Protein AF-A0A2H3IYB7-F1 (afdb_monomer_lite)

Radius of gyration: 20.45 Å; chains: 1; bounding box: 62×47×53 Å

Secondary structure (DSSP, 8-state):
---SEEEEEEE--S-SS-TT---SS-TTSHHHHHHHHHT--TTTEEEEEEE-S---HHHHHHH--HHHHHHHHHHHHHHHHH---SEEEEESHHHHHHHHHHS-EEEEE--GGGTT-EEEEEEETTEEEEEEEEE--GGGGSSS-SSSHHHHHHIIIIIHHHHHHHHHHHHHHT----TTIIIII--GGGS----HHHHHHHHHHHHHHHHHHHHH-HHHHHHHHHHHHHHHHHHHHHHHHHHHHH--

Structure (mmCIF, N/CA/C/O backbone):
data_AF-A0A2H3IYB7-F1
#
_entry.id   AF-A0A2H3IYB7-F1
#
loop_
_atom_site.group_PDB
_atom_site.id
_atom_site.type_symbol
_atom_site.label_atom_id
_atom_site.label_alt_id
_atom_site.label_comp_id
_atom_site.label_asym_id
_atom_site.label_entity_id
_atom_site.label_seq_id
_atom_site.pdbx_PDB_ins_code
_atom_site.Cartn_x
_atom_site.Cartn_y
_atom_site.Cartn_z
_atom_site.occupancy
_atom_site.B_iso_or_equiv
_atom_site.auth_seq_id
_atom_site.auth_comp_id
_atom_site.auth_asym_id
_atom_site.auth_atom_id
_atom_site.pdbx_PDB_model_num
ATOM 1 N N . MET A 1 1 ? -15.038 -13.665 5.558 1.00 61.91 1 MET A N 1
ATOM 2 C CA . MET A 1 1 ? -13.943 -12.670 5.488 1.00 61.91 1 MET A CA 1
ATOM 3 C C . MET A 1 1 ? -14.040 -11.911 6.787 1.00 61.91 1 MET A C 1
ATOM 5 O O . MET A 1 1 ? -14.793 -10.949 6.837 1.00 61.91 1 MET A O 1
ATOM 9 N N . ASP A 1 2 ? -13.389 -12.412 7.838 1.00 79.62 2 ASP A N 1
ATOM 10 C CA . ASP A 1 2 ? -13.789 -12.083 9.218 1.00 79.62 2 ASP A CA 1
ATOM 11 C C . ASP A 1 2 ? -12.777 -11.162 9.919 1.00 79.62 2 ASP A C 1
ATOM 13 O O . ASP A 1 2 ? -12.951 -10.811 11.084 1.00 79.62 2 ASP A O 1
ATOM 17 N N . SER A 1 3 ? -11.740 -10.734 9.196 1.00 90.44 3 SER A N 1
ATOM 18 C CA . SER A 1 3 ? -10.714 -9.818 9.687 1.00 90.44 3 SER A CA 1
ATOM 19 C C . SER A 1 3 ? -11.288 -8.426 9.951 1.00 90.44 3 SER A C 1
ATOM 21 O O . SER A 1 3 ? -12.022 -7.869 9.138 1.00 90.44 3 SER A O 1
ATOM 23 N N . THR A 1 4 ? -10.908 -7.827 11.076 1.00 94.25 4 THR A N 1
ATOM 24 C CA . THR A 1 4 ? -11.343 -6.485 11.499 1.00 94.25 4 THR A CA 1
ATOM 25 C C . THR A 1 4 ? -10.616 -5.359 10.762 1.00 94.25 4 THR A C 1
ATOM 27 O O . THR A 1 4 ? -11.151 -4.249 10.657 1.00 94.25 4 THR A O 1
ATOM 30 N N . VAL A 1 5 ? -9.429 -5.657 10.225 1.00 97.81 5 VAL A N 1
ATOM 31 C CA . VAL A 1 5 ? -8.571 -4.750 9.458 1.00 97.81 5 VAL A CA 1
ATOM 32 C C . VAL A 1 5 ? -8.401 -5.262 8.031 1.00 97.81 5 VAL A C 1
ATOM 34 O O . VAL A 1 5 ? -8.241 -6.463 7.811 1.00 97.81 5 VAL A O 1
ATOM 37 N N . ALA A 1 6 ? -8.388 -4.350 7.063 1.00 98.00 6 ALA A N 1
ATOM 38 C CA . ALA A 1 6 ? -8.001 -4.632 5.690 1.00 98.00 6 ALA A CA 1
ATOM 39 C C . ALA A 1 6 ? -6.779 -3.800 5.266 1.00 98.00 6 ALA A C 1
ATOM 41 O O . ALA A 1 6 ? -6.669 -2.619 5.593 1.00 98.00 6 ALA A O 1
ATOM 42 N N . CYS A 1 7 ? -5.868 -4.421 4.527 1.00 98.00 7 CYS A N 1
ATOM 43 C CA . CYS A 1 7 ? -4.711 -3.818 3.886 1.00 98.00 7 CYS A CA 1
ATOM 44 C C . CYS A 1 7 ? -4.995 -3.703 2.389 1.00 98.00 7 CYS A C 1
ATOM 46 O O . CYS A 1 7 ? -5.062 -4.713 1.688 1.00 98.00 7 CYS A O 1
ATOM 48 N N . HIS A 1 8 ? -5.145 -2.469 1.918 1.00 97.44 8 HIS A N 1
ATOM 49 C CA . HIS A 1 8 ? -5.433 -2.151 0.528 1.00 97.44 8 HIS A CA 1
ATOM 50 C C . HIS A 1 8 ? -4.170 -1.607 -0.143 1.00 97.44 8 HIS A C 1
ATOM 52 O O . HIS A 1 8 ? -3.713 -0.501 0.165 1.00 97.44 8 HIS A O 1
ATOM 58 N N . LEU A 1 9 ? -3.577 -2.398 -1.034 1.00 96.00 9 LEU A N 1
ATOM 59 C CA . LEU A 1 9 ? -2.371 -2.046 -1.785 1.00 96.00 9 LEU A CA 1
ATOM 60 C C . LEU A 1 9 ? -2.708 -1.661 -3.232 1.00 96.00 9 LEU A C 1
ATOM 62 O O . LEU A 1 9 ? -3.842 -1.783 -3.679 1.00 96.00 9 LEU A O 1
ATOM 66 N N . HIS A 1 10 ? -1.726 -1.137 -3.970 1.00 93.69 10 HIS A N 1
ATOM 67 C CA . HIS A 1 10 ? -1.949 -0.706 -5.352 1.00 93.69 10 HIS A CA 1
ATOM 68 C C . HIS A 1 10 ? -2.065 -1.905 -6.297 1.00 93.69 10 HIS A C 1
ATOM 70 O O . HIS A 1 10 ? -3.106 -2.105 -6.913 1.00 93.69 10 HIS A O 1
ATOM 76 N N . ASN A 1 11 ? -0.987 -2.662 -6.463 1.00 92.38 11 ASN A N 1
ATOM 77 C CA . ASN A 1 11 ? -0.950 -3.801 -7.361 1.00 92.38 11 ASN A CA 1
ATOM 78 C C . ASN A 1 11 ? 0.167 -4.749 -6.934 1.00 92.38 11 ASN A C 1
ATOM 80 O O . ASN A 1 11 ? 1.240 -4.312 -6.502 1.00 92.38 11 ASN A O 1
ATOM 84 N N . SER A 1 12 ? -0.055 -6.043 -7.113 1.00 89.38 12 SER A N 1
ATOM 85 C CA . SER A 1 12 ? 1.009 -7.027 -6.985 1.00 89.38 12 SER A CA 1
ATOM 86 C C . SER A 1 12 ? 2.008 -6.888 -8.142 1.00 89.38 12 SER A C 1
ATOM 88 O 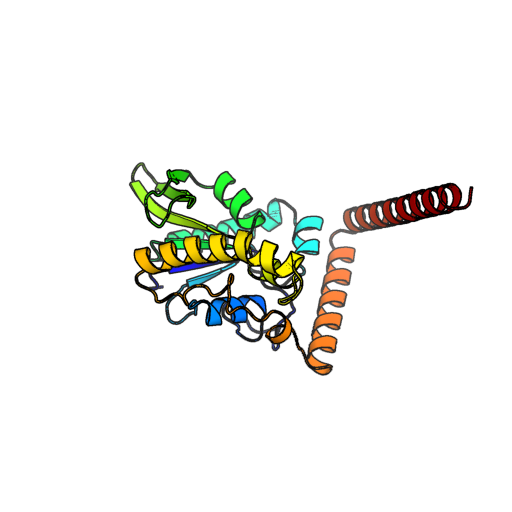O . SER A 1 12 ? 1.662 -6.492 -9.254 1.00 89.38 12 SER A O 1
ATOM 90 N N . THR A 1 13 ? 3.282 -7.192 -7.895 1.00 87.56 13 THR A N 1
ATOM 91 C CA . THR A 1 13 ? 4.328 -7.182 -8.932 1.00 87.56 13 THR A CA 1
ATOM 92 C C . THR A 1 13 ? 4.845 -8.596 -9.176 1.00 87.56 13 THR A C 1
ATOM 94 O O . THR A 1 13 ? 4.559 -9.520 -8.406 1.00 87.56 13 THR A O 1
ATOM 97 N N . PHE A 1 14 ? 5.647 -8.766 -10.230 1.00 87.50 14 PHE A N 1
ATOM 98 C CA . PHE A 1 14 ? 6.375 -10.013 -10.485 1.00 87.50 14 PHE A CA 1
ATOM 99 C C . PHE A 1 14 ? 7.471 -10.287 -9.451 1.00 87.50 14 PHE A C 1
ATOM 101 O O . PHE A 1 14 ? 8.016 -11.382 -9.433 1.00 87.50 14 PHE A O 1
ATOM 108 N N . TYR A 1 15 ? 7.800 -9.319 -8.587 1.00 88.25 15 TYR A N 1
ATOM 109 C CA . TYR A 1 15 ? 8.849 -9.457 -7.582 1.00 88.25 15 TYR A CA 1
ATOM 110 C C . TYR A 1 15 ? 8.349 -10.284 -6.384 1.00 88.25 15 TYR A C 1
ATOM 112 O O . TYR A 1 15 ? 8.053 -9.774 -5.302 1.00 88.25 15 TYR A O 1
ATOM 120 N N . VAL A 1 16 ? 8.206 -11.581 -6.628 1.00 88.75 16 VAL A N 1
ATOM 121 C CA . VAL A 1 16 ? 7.763 -12.634 -5.711 1.00 88.75 16 VAL A CA 1
ATOM 122 C C . VAL A 1 16 ? 8.466 -13.938 -6.128 1.00 88.75 16 VAL A C 1
ATOM 124 O O . VAL A 1 16 ? 8.851 -14.081 -7.289 1.00 88.75 16 VAL A O 1
ATOM 127 N N . LYS A 1 17 ? 8.682 -14.880 -5.205 1.00 87.50 17 LYS A N 1
ATOM 128 C CA . LYS A 1 17 ? 9.379 -16.144 -5.503 1.00 87.50 17 LYS A CA 1
ATOM 129 C C . LYS A 1 17 ? 8.593 -17.025 -6.477 1.00 87.50 17 LYS A C 1
ATOM 131 O O . LYS A 1 17 ? 9.187 -17.632 -7.361 1.00 87.50 17 LYS A O 1
ATOM 136 N N . ASP A 1 18 ? 7.276 -17.076 -6.300 1.00 88.25 18 ASP A N 1
ATOM 137 C CA . ASP A 1 18 ? 6.347 -17.734 -7.214 1.00 88.25 18 ASP A CA 1
ATOM 138 C C . ASP A 1 18 ? 5.393 -16.690 -7.822 1.00 88.25 18 ASP A C 1
ATOM 140 O O . ASP A 1 18 ? 4.461 -16.242 -7.149 1.00 88.25 18 ASP A O 1
ATOM 144 N N . PRO A 1 19 ? 5.637 -16.249 -9.067 1.00 86.75 19 PRO A N 1
ATOM 145 C CA . PRO A 1 19 ? 4.801 -15.262 -9.742 1.00 86.75 19 PRO A CA 1
ATOM 146 C C . PRO A 1 19 ? 3.465 -15.820 -10.243 1.00 86.75 19 PRO A C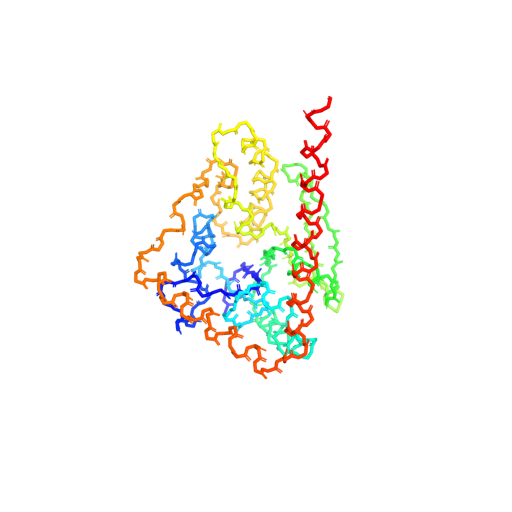 1
ATOM 148 O O . PRO A 1 19 ? 2.573 -15.025 -10.534 1.00 86.75 19 PRO A O 1
ATOM 151 N N . GLU A 1 20 ? 3.303 -17.142 -10.324 1.00 86.31 20 GLU A N 1
ATOM 152 C CA . GLU A 1 20 ? 2.032 -17.780 -10.693 1.00 86.31 20 GLU A CA 1
ATOM 153 C C . GLU A 1 20 ? 1.094 -17.920 -9.489 1.00 86.31 20 GLU A C 1
ATOM 155 O O . GLU A 1 20 ? -0.116 -18.093 -9.654 1.00 86.31 20 GLU A O 1
ATOM 160 N N . SER A 1 21 ? 1.634 -17.770 -8.274 1.00 87.31 21 SER A N 1
ATOM 161 C CA . SER A 1 21 ? 0.851 -17.718 -7.047 1.00 87.31 21 SER A CA 1
ATOM 162 C C . SER A 1 21 ? -0.242 -16.653 -7.141 1.00 87.31 21 SER A C 1
ATOM 164 O O . SER A 1 21 ? 0.009 -15.470 -7.408 1.00 87.31 21 SER A O 1
ATOM 166 N N . GLN A 1 22 ? -1.467 -17.080 -6.850 1.00 86.31 22 GLN A N 1
ATOM 167 C CA . GLN A 1 22 ? -2.640 -16.212 -6.746 1.00 86.31 22 GLN A CA 1
ATOM 168 C C . GLN A 1 22 ? -2.773 -15.576 -5.353 1.00 86.31 22 GLN A C 1
ATOM 170 O O . GLN A 1 22 ? -3.759 -14.901 -5.070 1.00 86.31 22 GLN A O 1
ATOM 175 N N . GLU A 1 23 ? -1.788 -15.774 -4.473 1.00 88.50 23 GLU A N 1
ATOM 176 C CA . GLU A 1 23 ? -1.807 -15.228 -3.120 1.00 88.50 23 GLU A CA 1
ATOM 177 C C . GLU A 1 23 ? -1.382 -13.755 -3.108 1.00 88.50 23 GLU A C 1
ATOM 179 O O . GLU A 1 23 ? -0.300 -13.378 -3.582 1.00 88.50 23 GLU A O 1
ATOM 184 N N . THR A 1 24 ? -2.233 -12.916 -2.514 1.00 87.31 24 THR A N 1
ATOM 185 C CA . THR A 1 24 ? -1.916 -11.514 -2.206 1.00 87.31 24 THR A CA 1
ATOM 186 C C . THR A 1 24 ? -0.986 -11.413 -0.995 1.00 87.31 24 THR A C 1
ATOM 188 O O . THR A 1 24 ? -0.081 -10.582 -0.976 1.00 87.31 24 THR A O 1
ATOM 191 N N . ASP A 1 25 ? -1.162 -12.295 -0.007 1.00 92.25 25 ASP A N 1
ATOM 192 C CA . ASP A 1 25 ? -0.361 -12.350 1.221 1.00 92.25 25 ASP A CA 1
ATOM 193 C C . ASP A 1 25 ? 0.904 -13.216 1.065 1.00 92.25 25 ASP A C 1
ATOM 195 O O . ASP A 1 25 ? 1.126 -14.171 1.804 1.00 92.25 25 ASP A O 1
ATOM 199 N N . ASN A 1 26 ? 1.728 -12.911 0.060 1.00 90.50 26 ASN A N 1
ATOM 200 C CA . ASN A 1 26 ? 2.938 -13.677 -0.234 1.00 90.50 26 ASN A CA 1
ATOM 201 C C . ASN A 1 26 ? 4.188 -13.022 0.379 1.00 90.50 26 ASN A C 1
ATOM 203 O O . ASN A 1 26 ? 4.692 -12.020 -0.134 1.00 90.50 26 ASN A O 1
ATOM 207 N N . ASP A 1 27 ? 4.723 -13.610 1.450 1.00 89.50 27 ASP A N 1
ATOM 208 C CA . ASP A 1 27 ? 5.855 -13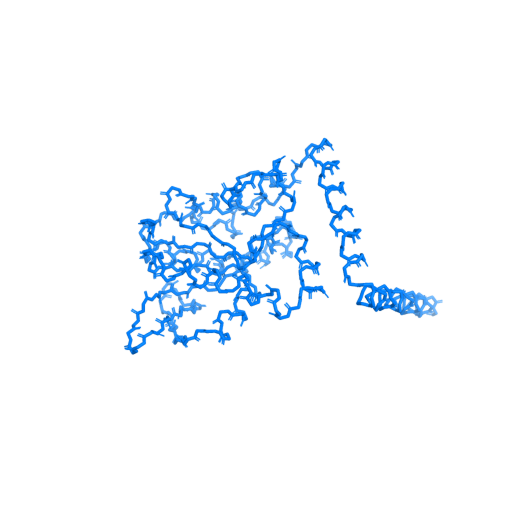.080 2.229 1.00 89.50 27 ASP A CA 1
ATOM 209 C C . ASP A 1 27 ? 7.207 -13.085 1.491 1.00 89.50 27 ASP A C 1
ATOM 211 O O . ASP A 1 27 ? 8.169 -12.454 1.937 1.00 89.50 27 ASP A O 1
ATOM 215 N N . SER A 1 28 ? 7.291 -13.741 0.331 1.00 89.62 28 SER A N 1
ATOM 216 C CA . SER A 1 28 ? 8.450 -13.618 -0.552 1.00 89.62 28 SER A CA 1
ATOM 217 C C . SER A 1 28 ? 8.464 -12.288 -1.314 1.00 89.62 28 SER A C 1
ATOM 219 O O . SER A 1 28 ? 9.512 -11.883 -1.819 1.00 89.62 28 SER A O 1
ATOM 221 N N . ASN A 1 29 ? 7.334 -11.570 -1.360 1.00 90.62 29 ASN A N 1
ATOM 222 C CA . ASN A 1 29 ? 7.298 -10.190 -1.818 1.00 90.62 29 ASN A CA 1
ATOM 223 C C . ASN A 1 29 ? 7.862 -9.251 -0.727 1.00 90.62 29 ASN A C 1
ATOM 225 O O . ASN A 1 29 ? 7.365 -9.242 0.401 1.00 90.62 29 ASN A O 1
ATOM 229 N N . PRO A 1 30 ? 8.836 -8.382 -1.048 1.00 90.69 30 PRO A N 1
ATOM 230 C CA . PRO A 1 30 ? 9.468 -7.482 -0.087 1.00 90.69 30 PRO A CA 1
ATOM 231 C C . PRO A 1 30 ? 8.496 -6.550 0.649 1.00 90.69 30 PRO A C 1
ATOM 233 O O . PRO A 1 30 ? 8.713 -6.235 1.818 1.00 90.69 30 PRO A O 1
ATOM 236 N N . SER A 1 31 ? 7.451 -6.067 -0.031 1.00 92.69 31 SER A N 1
ATOM 237 C CA . SER A 1 31 ? 6.470 -5.153 0.564 1.00 92.69 31 SER A CA 1
ATOM 238 C C . SER A 1 31 ? 5.554 -5.897 1.529 1.00 92.69 31 SER A C 1
ATOM 240 O O . SER A 1 31 ? 5.337 -5.422 2.639 1.00 92.69 31 SER A O 1
ATOM 242 N N . ILE A 1 32 ? 5.085 -7.090 1.155 1.00 94.19 32 ILE A N 1
ATOM 243 C CA . ILE A 1 32 ? 4.277 -7.941 2.040 1.00 94.19 32 ILE A CA 1
ATOM 244 C C . ILE A 1 32 ? 5.097 -8.388 3.252 1.00 94.19 32 ILE A C 1
ATOM 246 O O . ILE A 1 32 ? 4.629 -8.294 4.383 1.00 94.19 32 ILE A O 1
ATOM 250 N N . ARG A 1 33 ? 6.370 -8.747 3.057 1.00 93.31 33 ARG A N 1
ATOM 251 C CA . ARG A 1 33 ? 7.274 -9.099 4.158 1.00 93.31 33 ARG A CA 1
ATOM 252 C C . ARG A 1 33 ? 7.478 -7.960 5.157 1.00 93.31 33 ARG A C 1
ATOM 254 O O . ARG A 1 33 ? 7.563 -8.210 6.359 1.00 93.31 33 ARG A O 1
ATOM 261 N N . GLN A 1 34 ? 7.560 -6.713 4.686 1.00 94.25 34 GLN A N 1
ATOM 262 C CA . GLN A 1 34 ? 7.568 -5.549 5.577 1.00 94.25 34 GLN A CA 1
ATOM 263 C C . GLN A 1 34 ? 6.266 -5.447 6.378 1.00 94.25 34 GLN A C 1
ATOM 265 O O . GLN A 1 34 ? 6.316 -5.192 7.579 1.00 94.25 34 GLN A O 1
ATOM 270 N N . LEU A 1 35 ? 5.113 -5.667 5.738 1.00 96.19 35 LEU A N 1
ATOM 271 C CA . LEU A 1 35 ? 3.812 -5.636 6.407 1.00 96.19 35 LEU A CA 1
ATOM 272 C C . LEU A 1 35 ? 3.684 -6.735 7.471 1.00 96.19 35 LEU A C 1
ATOM 274 O O . LEU A 1 35 ? 3.260 -6.431 8.584 1.00 96.19 35 LEU A O 1
ATOM 278 N N . HIS A 1 36 ? 4.169 -7.949 7.195 1.00 96.00 36 HIS A N 1
ATOM 279 C CA . HIS A 1 36 ? 4.265 -9.036 8.183 1.00 96.00 36 HIS A CA 1
ATOM 280 C C . HIS A 1 36 ? 5.050 -8.622 9.417 1.00 96.00 36 HIS A C 1
ATOM 282 O O . HIS A 1 36 ? 4.582 -8.790 10.540 1.00 96.00 36 HIS A O 1
ATOM 288 N N . GLN A 1 37 ? 6.225 -8.025 9.226 1.00 95.69 37 GLN A N 1
ATOM 289 C CA . GLN A 1 37 ? 7.050 -7.577 10.348 1.00 95.69 37 GLN A CA 1
ATOM 290 C C . GLN A 1 37 ? 6.466 -6.365 11.087 1.00 95.69 37 GLN A C 1
ATOM 292 O O . GLN A 1 37 ? 6.721 -6.195 12.282 1.00 95.69 37 GLN A O 1
ATOM 297 N N . ALA A 1 38 ? 5.662 -5.549 10.404 1.00 96.50 38 ALA A N 1
ATOM 298 C CA . ALA A 1 38 ? 4.878 -4.483 11.018 1.00 96.50 38 ALA A CA 1
ATOM 299 C C . ALA A 1 38 ? 3.652 -5.000 11.802 1.00 96.50 38 ALA A C 1
ATOM 301 O O . ALA A 1 38 ? 3.080 -4.229 12.568 1.00 96.50 38 ALA A O 1
ATOM 302 N N . GLY A 1 39 ? 3.274 -6.277 11.657 1.00 96.94 39 GLY A N 1
ATOM 303 C CA . GLY A 1 39 ? 2.176 -6.919 12.396 1.00 96.94 39 GLY A CA 1
ATOM 304 C C . GLY A 1 39 ? 0.945 -7.286 11.555 1.00 96.94 39 GLY A C 1
ATOM 305 O O . GLY A 1 39 ? -0.045 -7.770 12.099 1.00 96.94 39 GLY A O 1
ATOM 306 N N . PHE A 1 40 ? 0.982 -7.090 10.235 1.00 97.31 40 PHE A N 1
ATOM 307 C CA . PHE A 1 40 ? -0.126 -7.411 9.328 1.00 97.31 40 PHE A CA 1
ATOM 308 C C . PHE A 1 40 ? 0.101 -8.752 8.630 1.00 97.31 40 PHE A C 1
ATOM 310 O O . PHE A 1 40 ? 1.132 -8.949 8.003 1.00 97.31 40 PHE A O 1
ATOM 317 N N . SER A 1 41 ? -0.874 -9.656 8.663 1.00 95.94 41 SER A N 1
ATOM 318 C CA . SER A 1 41 ? -0.854 -10.909 7.894 1.00 95.94 41 SER A CA 1
ATOM 319 C C . SER A 1 41 ? -2.277 -11.354 7.564 1.00 95.94 41 SER A C 1
ATOM 321 O O . SER A 1 41 ? -3.230 -10.891 8.188 1.00 95.94 41 SER A O 1
ATOM 323 N N . SER A 1 42 ? -2.451 -12.301 6.648 1.00 95.06 42 SER A N 1
ATOM 324 C CA . SER A 1 42 ? -3.762 -12.913 6.370 1.00 95.06 42 SER A CA 1
ATOM 325 C C . SER A 1 42 ? -4.424 -13.559 7.597 1.00 95.06 42 SER A C 1
ATOM 327 O O . SER A 1 42 ? -5.634 -13.774 7.602 1.00 95.06 42 SER A O 1
ATOM 329 N N . LYS A 1 43 ? -3.665 -13.829 8.672 1.00 94.25 43 LYS A N 1
ATOM 330 C CA . LYS A 1 43 ? -4.199 -14.360 9.938 1.00 94.25 43 LYS A CA 1
ATOM 331 C C . LYS A 1 43 ? -5.019 -13.338 10.728 1.00 94.25 43 LYS A C 1
ATOM 333 O O . LYS A 1 43 ? -5.859 -13.741 11.524 1.00 94.25 43 LYS A O 1
ATOM 338 N N . ASN A 1 44 ? -4.750 -12.043 10.559 1.00 94.69 44 ASN A N 1
ATOM 339 C CA . ASN A 1 44 ? -5.404 -10.968 11.316 1.00 94.69 44 ASN A CA 1
ATOM 340 C C . ASN A 1 44 ? -5.954 -9.832 10.437 1.00 94.69 44 ASN A C 1
ATOM 342 O O . ASN A 1 44 ? -6.693 -8.985 10.933 1.00 94.69 44 ASN A O 1
ATOM 346 N N . CYS A 1 45 ? -5.631 -9.816 9.144 1.00 97.06 45 CYS A N 1
ATOM 347 C CA . CYS A 1 45 ? -6.017 -8.776 8.198 1.00 97.06 45 CYS A CA 1
ATOM 348 C C . CYS A 1 45 ? -6.510 -9.388 6.883 1.00 97.06 45 CYS A C 1
ATOM 350 O O . CYS A 1 45 ? -6.104 -10.482 6.503 1.00 97.06 45 CYS A O 1
ATOM 352 N N . LEU A 1 46 ? -7.369 -8.670 6.165 1.00 96.88 46 LEU A N 1
ATOM 353 C CA . LEU A 1 46 ? -7.672 -8.959 4.764 1.00 96.88 46 LEU A CA 1
ATOM 354 C C . LEU A 1 46 ? -6.674 -8.214 3.873 1.00 96.88 46 LEU A C 1
ATOM 356 O O . LEU A 1 46 ? -6.557 -7.004 4.003 1.00 96.88 46 LEU A O 1
ATOM 360 N N . PHE A 1 47 ? -6.001 -8.890 2.946 1.00 96.38 47 PHE A N 1
ATOM 361 C CA . PHE A 1 47 ? -5.159 -8.239 1.938 1.00 96.38 47 PHE A CA 1
ATOM 362 C C . PHE A 1 47 ? -5.880 -8.208 0.596 1.00 96.38 47 PHE A C 1
ATOM 364 O O . PHE A 1 47 ? -6.414 -9.229 0.166 1.00 96.38 47 PHE A O 1
ATOM 371 N N . PHE A 1 48 ? -5.878 -7.055 -0.068 1.00 95.62 48 PHE A N 1
ATOM 372 C CA . PHE A 1 48 ? -6.356 -6.930 -1.441 1.00 95.62 48 PHE A CA 1
ATOM 373 C C . PHE A 1 48 ? -5.661 -5.775 -2.170 1.00 95.62 48 PHE A C 1
ATOM 375 O O . PHE A 1 48 ? -5.146 -4.840 -1.551 1.00 95.62 48 PHE A O 1
ATOM 382 N N . ASP A 1 49 ? -5.650 -5.859 -3.497 1.00 94.75 49 ASP A N 1
ATOM 383 C CA . ASP A 1 49 ? -5.060 -4.859 -4.382 1.00 94.75 49 ASP A CA 1
ATOM 384 C C . ASP A 1 49 ? -6.152 -4.075 -5.116 1.00 94.75 49 ASP A C 1
ATOM 386 O O . ASP A 1 49 ? -7.183 -4.633 -5.493 1.00 94.75 49 ASP A O 1
ATOM 390 N N . ASP A 1 50 ? -5.880 -2.802 -5.385 1.00 92.62 50 ASP A N 1
ATOM 391 C CA . ASP A 1 50 ? -6.693 -1.938 -6.242 1.00 92.62 50 ASP A CA 1
ATOM 392 C C . ASP A 1 50 ? -6.674 -2.423 -7.703 1.00 92.62 50 ASP A C 1
ATOM 394 O O . ASP A 1 50 ? -7.689 -2.407 -8.392 1.00 92.62 50 ASP A O 1
ATOM 398 N N . ILE A 1 51 ? -5.516 -2.912 -8.163 1.00 93.12 51 ILE A N 1
ATOM 399 C CA . ILE A 1 51 ? -5.305 -3.559 -9.460 1.00 93.12 51 ILE A CA 1
ATOM 400 C C . ILE A 1 51 ? -4.928 -5.019 -9.211 1.00 93.12 51 ILE A C 1
ATOM 402 O O . ILE A 1 51 ? -3.792 -5.353 -8.871 1.00 93.12 51 ILE A O 1
ATOM 406 N N . CYS A 1 52 ? -5.898 -5.908 -9.403 1.00 89.75 52 CYS A N 1
ATOM 407 C CA . CYS A 1 52 ? -5.779 -7.345 -9.137 1.00 89.75 52 CYS A CA 1
ATOM 408 C C . CYS A 1 52 ? -5.051 -8.108 -10.258 1.00 89.75 52 CYS A C 1
ATOM 410 O O . CYS A 1 52 ? -5.515 -9.146 -10.728 1.00 89.75 52 CYS A O 1
ATOM 412 N N . ARG A 1 53 ? -3.925 -7.567 -10.725 1.00 88.81 53 ARG A N 1
ATOM 413 C CA . ARG A 1 53 ? -3.052 -8.191 -11.719 1.00 88.81 53 ARG A CA 1
ATOM 414 C C . ARG A 1 53 ? -1.597 -7.887 -11.386 1.00 88.81 53 ARG A C 1
ATOM 416 O O . ARG A 1 53 ? -1.259 -6.761 -11.019 1.00 88.81 53 ARG A O 1
ATOM 423 N N . ARG A 1 54 ? -0.743 -8.902 -11.549 1.00 89.69 54 ARG A N 1
ATOM 424 C CA . ARG A 1 54 ? 0.704 -8.733 -11.428 1.00 89.69 54 ARG A CA 1
ATOM 425 C C . ARG A 1 54 ? 1.227 -7.970 -12.634 1.00 89.69 54 ARG A C 1
ATOM 427 O O . ARG A 1 54 ? 1.131 -8.465 -13.748 1.00 89.69 54 ARG A O 1
ATOM 434 N N . ASP A 1 55 ? 1.780 -6.790 -12.388 1.00 89.38 55 ASP A N 1
ATOM 435 C CA . ASP A 1 55 ? 2.442 -5.968 -13.401 1.00 89.38 55 ASP A CA 1
ATOM 436 C C . ASP A 1 55 ? 3.437 -5.003 -12.744 1.00 89.38 55 ASP A C 1
ATOM 438 O O . ASP A 1 55 ? 3.426 -4.772 -11.528 1.00 89.38 55 ASP A O 1
ATOM 442 N N . ARG A 1 56 ? 4.329 -4.405 -13.540 1.00 89.50 56 ARG A N 1
ATOM 443 C CA . ARG A 1 56 ? 5.137 -3.285 -13.044 1.00 89.50 56 ARG A CA 1
ATOM 444 C C . ARG A 1 56 ? 4.203 -2.098 -12.824 1.00 89.50 56 ARG A C 1
ATOM 446 O O . ARG A 1 56 ? 3.522 -1.668 -13.747 1.00 89.50 56 ARG A O 1
ATOM 453 N N . THR A 1 57 ? 4.224 -1.499 -11.633 1.00 88.88 57 THR A N 1
ATOM 454 C CA . THR A 1 57 ? 3.368 -0.340 -11.309 1.00 88.88 57 THR A CA 1
ATOM 455 C C . THR A 1 57 ? 3.503 0.799 -12.326 1.00 88.88 57 THR A C 1
ATOM 457 O O . THR A 1 57 ? 2.522 1.450 -12.664 1.00 88.88 57 THR A O 1
ATOM 460 N N . LYS A 1 58 ? 4.711 1.020 -12.865 1.00 89.00 58 LYS A N 1
ATOM 461 C CA . LYS A 1 58 ? 4.956 2.033 -13.906 1.00 89.00 58 LYS A CA 1
ATOM 462 C C . LYS A 1 58 ? 4.203 1.746 -15.205 1.00 89.00 58 LYS A C 1
ATOM 464 O O . LYS A 1 58 ? 3.765 2.686 -15.856 1.00 89.00 58 LYS A O 1
ATOM 469 N N . ASP A 1 59 ? 4.050 0.476 -15.561 1.00 90.81 59 ASP A N 1
ATOM 470 C CA . ASP A 1 59 ? 3.351 0.074 -16.779 1.00 90.81 59 ASP A CA 1
ATOM 471 C C . ASP A 1 59 ? 1.845 0.219 -16.602 1.00 90.81 59 ASP A C 1
ATOM 473 O O . ASP A 1 59 ? 1.173 0.750 -17.482 1.00 90.81 59 ASP A O 1
ATOM 477 N N . VAL A 1 60 ? 1.328 -0.159 -15.428 1.00 89.81 60 VAL A N 1
ATOM 478 C CA . VAL A 1 60 ? -0.071 0.096 -15.058 1.00 89.81 60 VAL A CA 1
ATOM 479 C C . VAL A 1 60 ? -0.388 1.583 -15.221 1.00 89.81 60 VAL A C 1
ATOM 481 O O . VAL A 1 60 ? -1.336 1.942 -15.908 1.00 89.81 60 VAL A O 1
ATOM 484 N N . GLU A 1 61 ? 0.449 2.466 -14.670 1.00 88.38 61 GLU A N 1
ATOM 485 C CA . GLU A 1 61 ? 0.252 3.917 -14.776 1.00 88.38 61 GLU A CA 1
ATOM 486 C C . GLU A 1 61 ? 0.368 4.462 -16.210 1.00 88.38 61 GLU A C 1
ATOM 488 O O . GLU A 1 61 ? -0.254 5.474 -16.531 1.00 88.38 61 GLU A O 1
ATOM 493 N N . ALA A 1 62 ? 1.173 3.831 -17.064 1.00 90.50 62 ALA A N 1
ATOM 494 C CA . ALA A 1 62 ? 1.458 4.331 -18.405 1.00 90.50 62 ALA A CA 1
ATOM 495 C C . ALA A 1 62 ? 0.486 3.818 -19.482 1.00 90.50 62 ALA A C 1
ATOM 497 O O . ALA A 1 62 ? 0.267 4.514 -20.482 1.00 90.50 62 ALA A O 1
ATOM 498 N N . PHE A 1 63 ? -0.065 2.615 -19.293 1.00 92.06 63 PHE A N 1
ATOM 499 C CA . PHE A 1 63 ? -0.814 1.893 -20.323 1.00 92.06 63 PHE A CA 1
ATOM 500 C C . PHE A 1 63 ? -2.258 1.566 -19.949 1.00 92.06 63 PHE A C 1
ATOM 502 O O . PHE A 1 63 ? -3.077 1.436 -20.858 1.00 92.06 63 PHE A O 1
ATOM 509 N N . TYR A 1 64 ? -2.604 1.421 -18.666 1.00 90.81 64 TYR A N 1
ATOM 510 C CA . TYR A 1 64 ? -3.969 1.027 -18.323 1.00 90.81 64 TYR A CA 1
ATOM 511 C C . TYR A 1 64 ? -4.930 2.186 -18.601 1.00 90.81 64 TYR A C 1
ATOM 513 O O . TYR A 1 64 ? -4.804 3.281 -18.051 1.00 90.81 64 TYR A O 1
ATOM 521 N N . THR A 1 65 ? -5.901 1.933 -19.475 1.00 90.69 65 THR A N 1
ATOM 522 C CA . THR A 1 65 ? -6.980 2.870 -19.788 1.00 90.69 65 THR A CA 1
ATOM 523 C C . THR A 1 65 ? -7.981 2.937 -18.635 1.00 90.69 65 THR A C 1
ATOM 525 O O . THR A 1 65 ? -8.045 2.032 -17.801 1.00 90.69 65 THR A O 1
ATOM 528 N N . GLU A 1 66 ? -8.814 3.981 -18.602 1.00 89.62 66 GLU A N 1
ATOM 529 C CA . GLU A 1 66 ? -9.889 4.079 -17.602 1.00 89.62 66 GLU A CA 1
ATOM 530 C C . GLU A 1 66 ? -10.840 2.874 -17.665 1.00 89.62 66 GLU A C 1
ATOM 532 O O . GLU A 1 66 ? -11.315 2.427 -16.632 1.00 89.62 66 GLU A O 1
ATOM 537 N N . GLU A 1 67 ? -11.071 2.299 -18.848 1.00 90.44 67 GLU A N 1
ATOM 538 C CA . GLU A 1 67 ? -11.885 1.088 -19.015 1.00 90.44 67 GLU A CA 1
ATOM 539 C C . GLU A 1 67 ? -11.280 -0.124 -18.283 1.00 90.44 67 GLU A C 1
ATOM 541 O O . GLU A 1 67 ? -11.972 -0.813 -17.527 1.00 90.44 67 GLU A O 1
ATOM 546 N N . LEU A 1 68 ? -9.969 -0.349 -18.431 1.00 91.19 68 LEU A N 1
ATOM 547 C CA . LEU A 1 68 ? -9.267 -1.422 -17.719 1.00 91.19 68 LEU A CA 1
ATOM 548 C C . LEU A 1 68 ? -9.257 -1.172 -16.208 1.00 91.19 68 LEU A C 1
ATOM 550 O O . LEU A 1 68 ? -9.558 -2.073 -15.425 1.00 91.19 68 LEU A O 1
ATOM 554 N N . ILE A 1 69 ? -8.964 0.063 -15.793 1.00 91.38 69 ILE A N 1
ATOM 555 C CA . ILE A 1 69 ? -8.977 0.457 -14.378 1.00 91.38 69 ILE A CA 1
ATOM 556 C C . ILE A 1 69 ? -10.383 0.294 -13.786 1.00 91.38 69 ILE A C 1
ATOM 558 O O . ILE A 1 69 ? -10.509 -0.166 -12.653 1.00 91.38 69 ILE A O 1
ATOM 562 N N . CYS A 1 70 ? -11.441 0.605 -14.542 1.00 92.06 70 CYS A N 1
ATOM 563 C CA . CYS A 1 70 ? -12.828 0.469 -14.103 1.00 92.06 70 CYS A CA 1
ATOM 564 C C . CYS A 1 70 ? -13.162 -0.972 -13.720 1.00 92.06 70 CYS A C 1
ATOM 566 O O . CYS A 1 70 ? -13.752 -1.193 -12.668 1.00 92.06 70 CYS A O 1
ATOM 568 N N . THR A 1 71 ? -12.715 -1.944 -14.517 1.00 93.44 71 THR A N 1
ATOM 569 C CA . THR A 1 71 ? -12.951 -3.369 -14.241 1.00 93.44 71 THR A CA 1
ATOM 570 C C . THR A 1 71 ? -12.314 -3.793 -12.913 1.00 93.44 71 THR A C 1
ATOM 572 O O . THR A 1 71 ? -12.956 -4.428 -12.076 1.00 93.44 71 THR A O 1
ATOM 575 N N . HIS A 1 72 ? -11.060 -3.394 -12.675 1.00 94.38 72 HIS A N 1
ATOM 576 C CA . HIS A 1 72 ? -10.376 -3.667 -11.408 1.00 94.38 72 HIS A CA 1
ATOM 577 C C . HIS A 1 72 ? -11.045 -2.960 -10.223 1.00 94.38 72 HIS A C 1
ATOM 579 O O . HIS A 1 72 ? -11.248 -3.572 -9.176 1.00 94.38 72 HIS A O 1
ATOM 585 N N . ARG A 1 73 ? -11.460 -1.704 -10.413 1.00 92.81 73 ARG A N 1
ATOM 586 C CA . ARG A 1 73 ? -12.182 -0.908 -9.416 1.00 92.81 73 ARG A CA 1
ATOM 587 C C . ARG A 1 73 ? -13.521 -1.529 -9.033 1.00 92.81 73 ARG A C 1
ATOM 589 O O . ARG A 1 73 ? -13.860 -1.565 -7.858 1.00 92.81 73 ARG A O 1
ATOM 596 N N . GLU A 1 74 ? -14.311 -1.994 -9.994 1.00 94.62 74 GLU A N 1
ATOM 597 C CA . GLU A 1 74 ? -15.595 -2.642 -9.708 1.00 94.62 74 GLU A CA 1
ATOM 598 C C . GLU A 1 74 ? -15.399 -3.889 -8.848 1.00 94.62 74 GLU A C 1
ATOM 600 O O . GLU A 1 74 ? -16.110 -4.089 -7.858 1.00 94.62 74 GLU A O 1
ATOM 605 N N . PHE A 1 75 ? -14.375 -4.681 -9.170 1.00 94.75 75 PHE A N 1
ATOM 606 C CA . PHE A 1 75 ? -14.001 -5.827 -8.361 1.00 94.75 75 PHE A CA 1
ATOM 607 C C . PHE A 1 75 ? -13.522 -5.412 -6.960 1.00 94.75 75 PHE A C 1
ATOM 609 O O . PHE A 1 75 ? -14.052 -5.929 -5.975 1.00 94.75 75 PHE A O 1
ATOM 616 N N . SER A 1 76 ? -12.603 -4.450 -6.828 1.00 94.50 76 SER A N 1
ATOM 617 C CA . SER A 1 76 ? -12.099 -4.011 -5.518 1.00 94.50 76 SER A CA 1
ATOM 618 C C . SER A 1 76 ? -13.207 -3.402 -4.645 1.00 94.50 76 SER A C 1
ATOM 620 O O . SER A 1 76 ? -13.312 -3.719 -3.459 1.00 94.50 76 SER A O 1
ATOM 622 N N . LEU A 1 77 ? -14.126 -2.626 -5.230 1.00 94.25 77 LEU A N 1
ATOM 623 C CA . LEU A 1 77 ? -15.329 -2.131 -4.553 1.00 94.25 77 LEU A CA 1
ATOM 624 C C . LEU A 1 77 ? -16.268 -3.268 -4.131 1.00 94.25 77 LEU A C 1
ATOM 626 O O . LEU A 1 77 ? -16.872 -3.187 -3.061 1.00 94.25 77 LEU A O 1
ATOM 630 N N . SER A 1 78 ? -16.390 -4.338 -4.920 1.00 95.19 78 SER A N 1
ATOM 631 C CA . SER A 1 78 ? -17.178 -5.512 -4.525 1.00 95.19 78 SER A CA 1
ATOM 632 C C . SER A 1 78 ? -16.572 -6.230 -3.313 1.00 95.19 78 SER A C 1
ATOM 634 O O . SER A 1 78 ? -17.299 -6.560 -2.373 1.00 95.19 78 SER A O 1
ATOM 636 N N . VAL A 1 79 ? -15.240 -6.366 -3.267 1.00 94.69 79 VAL A N 1
ATOM 637 C CA . VAL A 1 79 ? -14.510 -6.913 -2.112 1.00 94.69 79 VAL A CA 1
ATOM 638 C C . VAL A 1 79 ? -14.744 -6.041 -0.878 1.00 94.69 79 VAL A C 1
ATOM 640 O O . VAL A 1 79 ? -15.110 -6.556 0.178 1.00 94.69 79 VAL A O 1
ATOM 643 N N . ARG A 1 80 ? -14.634 -4.712 -1.010 1.00 94.75 80 ARG A N 1
ATOM 644 C CA . ARG A 1 80 ? -14.896 -3.759 0.085 1.00 94.75 80 ARG A CA 1
ATOM 645 C C . ARG A 1 80 ? -16.327 -3.813 0.615 1.00 94.75 80 ARG A C 1
ATOM 647 O O . ARG A 1 80 ? -16.542 -3.623 1.810 1.00 94.75 80 ARG A O 1
ATOM 654 N N . LYS A 1 81 ? -17.315 -4.045 -0.252 1.00 93.06 81 LYS A N 1
ATOM 655 C CA . LYS A 1 81 ? -18.718 -4.209 0.163 1.00 93.06 81 LYS A CA 1
ATOM 656 C C . LYS A 1 81 ? -18.939 -5.520 0.915 1.00 93.06 81 LYS A C 1
ATOM 658 O O . LYS A 1 81 ? -19.775 -5.570 1.810 1.00 93.06 81 LYS A O 1
ATOM 663 N N . ALA A 1 82 ? -18.196 -6.566 0.559 1.00 94.06 82 ALA A N 1
ATOM 664 C CA . ALA A 1 82 ? -18.318 -7.890 1.162 1.00 94.06 82 ALA A CA 1
ATOM 665 C C . ALA A 1 82 ? -17.481 -8.078 2.442 1.00 94.06 82 ALA A C 1
ATOM 667 O O . ALA A 1 82 ? -17.784 -8.968 3.239 1.00 94.06 82 ALA A O 1
ATOM 668 N N . MET A 1 83 ? -16.426 -7.284 2.656 1.00 94.31 83 MET A N 1
ATOM 669 C CA . MET A 1 83 ? -15.532 -7.457 3.805 1.00 94.31 83 MET A CA 1
ATOM 670 C C . MET A 1 83 ? -16.169 -7.015 5.130 1.00 94.31 83 MET A C 1
ATOM 672 O O . MET A 1 83 ? -16.822 -5.973 5.209 1.00 94.31 83 MET A O 1
ATOM 676 N 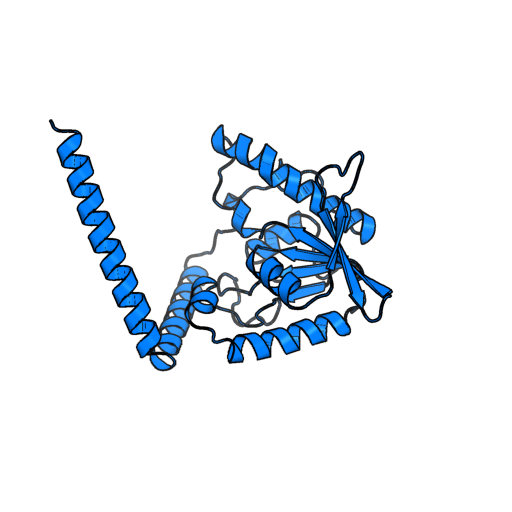N . SER A 1 84 ? -15.908 -7.760 6.211 1.00 93.25 84 SER A N 1
ATOM 677 C CA . SER A 1 84 ? -16.334 -7.368 7.564 1.00 93.25 84 SER A CA 1
ATOM 678 C C . SER A 1 84 ? -15.471 -6.254 8.172 1.00 93.25 84 SER A C 1
ATOM 680 O O . SER A 1 84 ? -15.903 -5.601 9.128 1.00 93.25 84 SER A O 1
ATOM 682 N N . ALA A 1 85 ? -14.276 -6.025 7.611 1.00 95.12 85 ALA A N 1
ATOM 683 C CA . ALA A 1 85 ? -13.285 -5.088 8.119 1.00 95.12 85 ALA A CA 1
ATOM 684 C C . ALA A 1 85 ? -13.857 -3.674 8.289 1.00 95.12 85 ALA A C 1
ATOM 686 O O . ALA A 1 85 ? -14.369 -3.053 7.348 1.00 95.12 85 ALA A O 1
ATOM 687 N N . LYS A 1 86 ? -13.734 -3.163 9.518 1.00 95.75 86 LYS A N 1
ATOM 688 C CA . LYS A 1 86 ? -14.167 -1.817 9.920 1.00 95.75 86 LYS A CA 1
ATOM 689 C C . LYS A 1 86 ? -13.043 -0.799 9.847 1.00 95.75 86 LYS A C 1
ATOM 691 O O . LYS A 1 86 ? -13.320 0.396 9.870 1.00 95.75 86 LYS A O 1
ATOM 696 N N . VAL A 1 87 ? -11.804 -1.265 9.736 1.00 98.25 87 VAL A N 1
ATOM 697 C CA . VAL A 1 87 ? -10.618 -0.438 9.542 1.00 98.25 87 VAL A CA 1
ATOM 698 C C . VAL A 1 87 ? -9.958 -0.846 8.238 1.00 98.25 87 VAL A C 1
ATOM 700 O O . VAL A 1 87 ? -9.718 -2.026 8.004 1.00 98.25 87 VAL A O 1
ATOM 703 N N . GLU A 1 88 ? -9.632 0.121 7.399 1.00 98.19 88 GLU A N 1
ATOM 704 C CA . GLU A 1 88 ? -8.879 -0.099 6.175 1.00 98.19 88 GLU A CA 1
ATOM 705 C C . GLU A 1 88 ? -7.647 0.794 6.142 1.00 98.19 88 GLU A C 1
ATOM 707 O O . GLU A 1 88 ? -7.713 2.003 6.367 1.00 98.19 88 GLU A O 1
ATOM 712 N N . VAL A 1 89 ? -6.508 0.180 5.849 1.00 98.50 89 VAL A N 1
ATOM 713 C CA . VAL A 1 89 ? -5.235 0.862 5.670 1.00 98.50 89 VAL A CA 1
ATOM 714 C C . VAL A 1 89 ? -4.908 0.864 4.182 1.00 98.50 89 VAL A C 1
ATOM 716 O O . VAL A 1 89 ? -4.609 -0.176 3.596 1.00 98.50 89 VAL A O 1
ATOM 719 N N . CYS A 1 90 ? -4.970 2.046 3.581 1.00 98.19 90 CYS A N 1
ATOM 720 C CA . CYS A 1 90 ? -4.708 2.288 2.169 1.00 98.19 90 CYS A CA 1
ATOM 721 C C . CYS A 1 90 ? -3.237 2.664 1.970 1.00 98.19 90 CYS A C 1
ATOM 723 O O . CYS A 1 90 ? -2.790 3.741 2.383 1.00 98.19 90 CYS A O 1
ATOM 725 N N . PHE A 1 91 ? -2.480 1.784 1.321 1.00 97.75 91 PHE A N 1
ATOM 726 C CA . PHE A 1 91 ? -1.040 1.919 1.144 1.00 97.75 91 PHE A CA 1
ATOM 727 C C . PHE A 1 91 ? -0.695 2.599 -0.181 1.00 97.75 91 PHE A C 1
ATOM 729 O O . PHE A 1 91 ? -0.736 2.001 -1.256 1.00 97.75 91 PHE A O 1
ATOM 736 N N . GLY A 1 92 ? -0.228 3.843 -0.088 1.00 96.00 92 GLY A N 1
ATOM 737 C CA . GLY A 1 92 ? 0.339 4.581 -1.208 1.00 96.00 92 GLY A CA 1
ATOM 738 C C . GLY A 1 92 ? -0.582 5.638 -1.807 1.00 96.00 92 GLY A C 1
ATOM 739 O O . GLY A 1 92 ? -1.807 5.614 -1.701 1.00 96.00 92 GLY A O 1
ATOM 740 N N . LYS A 1 93 ? 0.057 6.596 -2.481 1.00 93.31 93 LYS A N 1
ATOM 741 C CA . LYS A 1 93 ? -0.597 7.798 -3.004 1.00 93.31 93 LYS A CA 1
ATOM 742 C C . LYS A 1 93 ? -1.674 7.494 -4.053 1.00 93.31 93 LYS A C 1
ATOM 744 O O . LYS A 1 93 ? -2.690 8.172 -4.074 1.00 93.31 93 LYS A O 1
ATOM 749 N N . ARG A 1 94 ? -1.472 6.485 -4.905 1.00 90.50 94 ARG A N 1
ATOM 750 C CA . ARG A 1 94 ? -2.423 6.140 -5.977 1.00 90.50 94 ARG A CA 1
ATOM 751 C C . ARG A 1 94 ? -3.731 5.584 -5.436 1.00 90.50 94 ARG A C 1
ATOM 753 O O . ARG A 1 94 ? -4.792 6.053 -5.834 1.00 90.50 94 ARG A O 1
ATOM 760 N N . VAL A 1 95 ? -3.633 4.661 -4.478 1.00 93.56 95 VAL A N 1
ATOM 761 C CA . VAL A 1 95 ? -4.792 4.142 -3.744 1.00 93.56 95 VAL A CA 1
ATOM 762 C C . VAL A 1 95 ? -5.521 5.311 -3.088 1.00 93.56 95 VAL A C 1
ATOM 764 O O . VAL A 1 95 ? -6.717 5.471 -3.278 1.00 93.56 95 VAL A O 1
ATOM 767 N N . PHE A 1 96 ? -4.797 6.212 -2.416 1.00 93.75 96 PHE A N 1
ATOM 768 C CA . PHE A 1 96 ? -5.402 7.398 -1.811 1.00 93.75 96 PHE A CA 1
ATOM 769 C C . PHE A 1 96 ? -6.172 8.286 -2.799 1.00 93.75 96 PHE A C 1
ATOM 771 O O . PHE A 1 96 ? -7.330 8.619 -2.546 1.00 93.75 96 PHE A O 1
ATOM 778 N N . GLU A 1 97 ? -5.540 8.673 -3.909 1.00 93.31 97 GLU A N 1
ATOM 779 C CA . GLU A 1 97 ? -6.153 9.520 -4.939 1.00 93.31 97 GLU A CA 1
ATOM 780 C C . GLU A 1 97 ? -7.438 8.885 -5.484 1.00 93.31 97 GLU A C 1
ATOM 782 O O . GLU A 1 97 ? -8.457 9.566 -5.597 1.00 93.31 97 GLU A O 1
ATOM 787 N N . ARG A 1 98 ? -7.417 7.574 -5.747 1.00 91.06 98 ARG A N 1
ATOM 788 C CA . ARG A 1 98 ? -8.587 6.836 -6.229 1.00 91.06 98 ARG A CA 1
ATOM 789 C C . ARG A 1 98 ? -9.672 6.700 -5.171 1.00 91.06 98 ARG A C 1
ATOM 791 O O . ARG A 1 98 ? -10.828 6.998 -5.455 1.00 91.06 98 ARG A O 1
ATOM 798 N N . MET A 1 99 ? -9.318 6.371 -3.932 1.00 93.44 99 MET A N 1
ATOM 799 C CA . MET A 1 99 ? -10.310 6.261 -2.865 1.00 93.44 99 MET A CA 1
ATOM 800 C C . MET A 1 99 ? -11.037 7.579 -2.603 1.00 93.44 99 MET A C 1
ATOM 802 O O . MET A 1 99 ? -12.254 7.587 -2.439 1.00 93.44 99 MET A O 1
ATOM 806 N N . LYS A 1 100 ? -10.317 8.705 -2.639 1.00 93.75 100 LYS A N 1
ATOM 807 C CA . LYS A 1 100 ? -10.921 10.041 -2.545 1.00 93.75 100 LYS A CA 1
ATOM 808 C C . LYS A 1 100 ? -11.844 10.382 -3.712 1.00 93.75 100 LYS A C 1
ATOM 810 O O . LYS A 1 100 ? -12.743 11.195 -3.535 1.00 93.75 100 LYS A O 1
ATOM 815 N N . ALA A 1 101 ? -11.603 9.817 -4.892 1.00 92.31 101 ALA A N 1
ATOM 816 C CA . ALA A 1 101 ? -12.440 10.053 -6.061 1.00 92.31 101 ALA A CA 1
ATOM 817 C C . ALA A 1 101 ? -13.754 9.258 -6.015 1.00 92.31 101 ALA A C 1
ATOM 819 O O . ALA A 1 101 ? -14.737 9.690 -6.611 1.00 92.31 101 ALA A O 1
ATOM 820 N N . TYR A 1 102 ? -13.773 8.104 -5.339 1.00 90.38 102 TYR A N 1
ATOM 821 C CA . TYR A 1 102 ? -14.900 7.164 -5.406 1.00 90.38 102 TYR A CA 1
ATOM 822 C C . TYR A 1 102 ? -15.738 7.087 -4.133 1.00 90.38 102 TYR A C 1
ATOM 824 O O . TYR A 1 102 ? -16.852 6.571 -4.187 1.00 90.38 102 TYR A O 1
ATOM 832 N N . LEU A 1 103 ? -15.227 7.580 -3.004 1.00 94.62 103 LEU A N 1
ATOM 833 C CA . LEU A 1 103 ? -15.906 7.489 -1.716 1.00 94.62 103 LEU A CA 1
ATOM 834 C C . LEU A 1 103 ? -16.287 8.847 -1.149 1.00 94.62 103 LEU A C 1
ATOM 836 O O . LEU A 1 103 ? -15.567 9.835 -1.290 1.00 94.62 103 LEU A O 1
ATOM 840 N N . GLU A 1 104 ? -17.378 8.848 -0.391 1.00 96.62 104 GLU A N 1
ATOM 841 C CA . GLU A 1 104 ? -17.710 9.942 0.508 1.00 96.62 104 GLU A CA 1
ATOM 842 C C . GLU A 1 104 ? -16.887 9.795 1.794 1.00 96.62 104 GLU A C 1
ATOM 844 O O . GLU A 1 104 ? -17.144 8.921 2.624 1.00 96.62 104 GLU A O 1
ATOM 849 N N . LEU A 1 105 ? -15.858 10.634 1.936 1.00 97.12 105 LEU A N 1
ATOM 850 C CA . LEU A 1 105 ? -14.934 10.601 3.067 1.00 97.12 105 LEU A CA 1
ATOM 851 C C . LEU A 1 105 ? -15.042 11.869 3.911 1.00 97.12 105 LEU A C 1
ATOM 853 O O . LEU A 1 105 ? -14.891 12.981 3.405 1.00 97.12 105 LEU A O 1
ATOM 857 N N . VAL A 1 106 ? -15.198 11.696 5.221 1.00 97.06 106 VAL A N 1
ATOM 858 C CA . VAL A 1 106 ? -15.118 12.781 6.207 1.00 97.06 106 VAL A CA 1
ATOM 859 C C . VAL A 1 106 ? -13.811 12.651 6.980 1.00 97.06 106 VAL A C 1
ATOM 861 O O . VAL A 1 106 ? -13.540 11.616 7.582 1.00 97.06 106 VAL A O 1
ATOM 864 N N . SER A 1 107 ? -12.993 13.702 6.967 1.00 96.81 107 SER A N 1
ATOM 865 C CA . SER A 1 107 ? -11.738 13.748 7.726 1.00 96.81 107 SER A CA 1
ATOM 866 C C . SER A 1 107 ? -11.995 14.029 9.209 1.00 96.81 107 SER A C 1
ATOM 868 O O . SER A 1 107 ? -12.727 14.955 9.566 1.00 96.81 107 SER A O 1
ATOM 870 N N . LEU A 1 108 ? -11.351 13.245 10.068 1.00 96.06 108 LEU A N 1
ATOM 871 C CA . LEU A 1 108 ? -11.307 13.385 11.514 1.00 96.06 108 LEU A CA 1
ATOM 872 C C . LEU A 1 108 ? -9.843 13.493 11.954 1.00 96.06 108 LEU A C 1
ATOM 874 O O . LEU A 1 108 ? -9.074 12.531 11.907 1.00 96.06 108 LEU A O 1
ATOM 878 N N . LYS A 1 109 ? -9.456 14.682 12.412 1.00 96.56 109 LYS A N 1
ATOM 879 C CA . LYS A 1 109 ? -8.128 14.910 12.988 1.00 96.56 109 LYS A CA 1
ATOM 880 C C . LYS A 1 109 ? -8.089 14.363 14.405 1.00 96.56 109 LYS A C 1
ATOM 882 O O . LYS A 1 109 ? -8.947 14.709 15.215 1.00 96.56 109 LYS A O 1
ATOM 887 N N . LEU A 1 110 ? -7.090 13.539 14.696 1.00 96.50 110 LEU A N 1
ATOM 888 C CA . LEU A 1 110 ? -6.895 13.005 16.038 1.00 96.50 110 LEU A CA 1
ATOM 889 C C . LEU A 1 110 ? -6.081 13.975 16.908 1.00 96.50 110 LEU A C 1
ATOM 891 O O . LEU A 1 110 ? -5.383 14.862 16.414 1.00 96.50 110 LEU A O 1
ATOM 895 N N . TRP A 1 111 ? -6.194 13.803 18.222 1.00 95.31 111 TRP A N 1
ATOM 896 C CA . TRP A 1 111 ? -5.594 14.655 19.251 1.00 95.31 111 TRP A CA 1
ATOM 897 C C . TRP A 1 111 ? -4.799 13.831 20.272 1.00 95.31 111 TRP A C 1
ATOM 899 O O . TRP A 1 111 ? -4.874 12.600 20.301 1.00 95.31 111 TRP A O 1
ATOM 909 N N . GLY A 1 112 ? -4.039 14.516 21.131 1.00 95.81 112 GLY A N 1
ATOM 910 C CA . GLY A 1 112 ? -3.228 13.880 22.169 1.00 95.81 112 GLY A CA 1
ATOM 911 C C . GLY A 1 112 ? -2.065 13.088 21.571 1.00 95.81 112 GLY A C 1
ATOM 912 O O . GLY A 1 112 ? -1.332 13.604 20.734 1.00 95.81 112 GLY A O 1
ATOM 913 N N . GLU A 1 113 ? -1.902 11.825 21.976 1.00 94.19 113 GLU A N 1
ATOM 914 C CA . GLU A 1 113 ? -0.802 10.974 21.489 1.00 94.19 113 GLU A CA 1
ATOM 915 C C . GLU A 1 113 ? -0.837 10.725 19.967 1.00 94.19 113 GLU A C 1
ATOM 917 O O . GLU A 1 113 ? 0.197 10.404 19.388 1.00 94.19 113 GLU A O 1
ATOM 922 N N . TYR A 1 114 ? -1.993 10.931 19.320 1.00 96.12 114 TYR A N 1
ATOM 923 C CA . TYR A 1 114 ? -2.198 10.778 17.872 1.00 96.12 114 TYR A CA 1
ATOM 924 C C . TYR A 1 114 ? -2.257 12.104 17.109 1.00 96.12 114 TYR A C 1
ATOM 926 O O . TYR A 1 114 ? -2.736 12.136 15.974 1.00 96.12 114 TYR A O 1
ATOM 934 N N . GLU A 1 115 ? -1.807 13.208 17.708 1.00 95.31 115 GLU A N 1
ATOM 935 C CA . GLU A 1 115 ? -1.739 14.486 17.002 1.00 95.31 115 GLU A CA 1
ATOM 936 C C . GLU A 1 115 ? -0.945 14.349 15.690 1.00 95.31 115 GLU A C 1
ATOM 938 O O . GLU A 1 115 ? 0.164 13.813 15.653 1.00 95.31 115 GLU A O 1
ATOM 943 N N . GLY A 1 116 ? -1.541 14.827 14.594 1.00 92.81 116 GLY A N 1
ATOM 944 C CA . GLY A 1 116 ? -0.983 14.715 13.245 1.00 92.81 116 GLY A CA 1
ATOM 945 C C . GLY A 1 116 ? -1.486 13.516 12.435 1.00 92.81 116 GLY A C 1
ATOM 946 O O . GLY A 1 116 ? -1.196 13.452 11.241 1.00 92.81 116 GLY A O 1
ATOM 947 N N . VAL A 1 117 ? -2.272 12.609 13.027 1.00 96.88 117 VAL A N 1
ATOM 948 C CA . VAL A 1 117 ? -2.987 11.564 12.278 1.00 96.88 117 VAL A CA 1
ATOM 949 C C . VAL A 1 117 ? -4.293 12.111 11.711 1.00 96.88 117 VAL A C 1
ATOM 951 O O . VAL A 1 117 ? -5.118 12.677 12.435 1.00 96.88 117 VAL A O 1
ATOM 954 N N . GLU A 1 118 ? -4.496 11.883 10.415 1.00 96.62 118 GLU A N 1
ATOM 955 C CA . GLU A 1 118 ? -5.765 12.128 9.734 1.00 96.62 118 GLU A CA 1
ATOM 956 C C . GLU A 1 118 ? -6.488 10.795 9.500 1.00 96.62 118 GLU A C 1
ATOM 958 O O . GLU A 1 118 ? -6.069 9.974 8.682 1.00 96.62 118 GLU A O 1
ATOM 963 N N . LEU A 1 119 ? -7.566 10.572 10.252 1.00 97.62 119 LEU A N 1
ATOM 964 C CA . LEU A 1 119 ? -8.439 9.410 10.121 1.00 97.62 119 LEU A CA 1
ATOM 965 C C . LEU A 1 119 ? -9.632 9.784 9.243 1.00 97.62 119 LEU A C 1
ATOM 967 O O . LEU A 1 119 ? -10.250 10.817 9.466 1.00 97.62 119 LEU A O 1
ATOM 971 N N . PHE A 1 120 ? -9.998 8.953 8.276 1.00 98.25 120 PHE A N 1
ATOM 972 C CA . PHE A 1 120 ? -11.157 9.206 7.424 1.00 98.25 120 PHE A CA 1
ATOM 973 C C . PHE A 1 120 ? -12.313 8.282 7.795 1.00 98.25 120 PHE A C 1
ATOM 975 O O . PHE A 1 120 ? -12.111 7.100 8.057 1.00 98.25 120 PHE A O 1
ATOM 982 N N . LEU A 1 121 ? -13.529 8.816 7.805 1.00 97.75 121 LEU A N 1
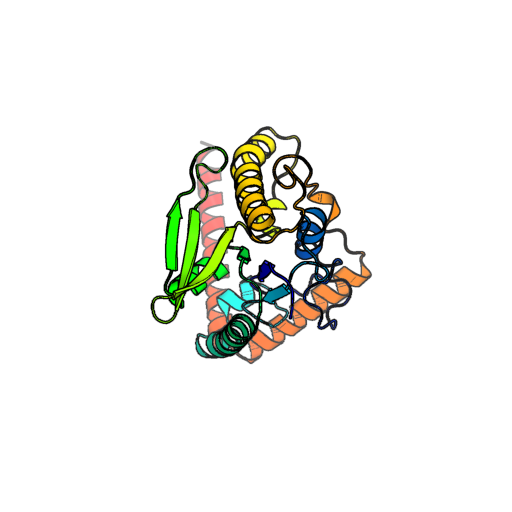ATOM 983 C CA . LEU A 1 121 ? -14.764 8.050 7.915 1.00 97.75 121 LEU A CA 1
ATOM 984 C C . LEU A 1 121 ? -15.366 7.909 6.523 1.00 97.75 121 LEU A C 1
ATOM 986 O O . LEU A 1 121 ? -15.663 8.916 5.884 1.00 97.75 121 LEU A O 1
ATOM 990 N N . GLU A 1 122 ? -15.550 6.676 6.071 1.00 97.38 122 GLU A N 1
ATOM 991 C CA . GLU A 1 122 ? -16.346 6.376 4.883 1.00 97.38 122 GLU A CA 1
ATOM 992 C C . GLU A 1 122 ? -17.826 6.419 5.246 1.00 97.38 122 GLU A C 1
ATOM 994 O O . GLU A 1 122 ? -18.265 5.733 6.179 1.00 97.38 122 GLU A O 1
ATOM 999 N N . ILE A 1 123 ? -18.579 7.238 4.517 1.00 97.06 123 ILE A N 1
ATOM 1000 C CA . ILE A 1 123 ? -20.011 7.423 4.714 1.00 97.06 123 ILE A CA 1
ATOM 1001 C C . ILE A 1 123 ? -20.767 6.728 3.583 1.00 97.06 123 ILE A C 1
ATOM 1003 O O . ILE A 1 123 ? -20.553 7.005 2.409 1.00 97.06 123 ILE A O 1
ATOM 1007 N N . GLU A 1 124 ? -21.704 5.856 3.943 1.00 94.69 124 GLU A N 1
ATOM 1008 C CA . GLU A 1 124 ? -22.686 5.298 3.016 1.00 94.69 124 GLU A CA 1
ATOM 1009 C C . GLU A 1 124 ? -24.083 5.526 3.588 1.00 94.69 124 GLU A C 1
ATOM 1011 O O . GLU A 1 124 ? -24.352 5.208 4.748 1.00 94.69 124 GLU A O 1
ATOM 1016 N N . ASN A 1 125 ? -24.992 6.093 2.791 1.00 93.25 125 ASN A N 1
ATOM 1017 C CA . ASN A 1 125 ? -26.382 6.341 3.197 1.00 93.25 125 ASN A CA 1
ATOM 1018 C C . ASN A 1 125 ? -26.499 7.066 4.555 1.00 93.25 125 ASN A C 1
ATOM 1020 O O . ASN A 1 125 ? -27.352 6.731 5.376 1.00 93.25 125 ASN A O 1
ATOM 1024 N N . ARG A 1 126 ? -25.636 8.070 4.790 1.00 92.19 126 ARG A N 1
ATOM 1025 C CA . ARG A 1 126 ? -25.527 8.843 6.048 1.00 92.19 126 ARG A CA 1
ATOM 1026 C C . ARG A 1 126 ? -25.069 8.037 7.270 1.00 92.19 126 ARG A C 1
ATOM 1028 O O . ARG A 1 126 ? -25.227 8.497 8.399 1.00 92.19 126 ARG A O 1
ATOM 1035 N N . THR A 1 127 ? -24.494 6.857 7.065 1.00 93.88 127 THR A N 1
ATOM 1036 C CA . THR A 1 127 ? -23.932 6.022 8.130 1.00 93.88 127 THR A CA 1
ATOM 1037 C C . THR A 1 127 ? -22.436 5.847 7.923 1.00 93.88 127 THR A C 1
ATOM 1039 O O . THR A 1 127 ? -21.982 5.649 6.800 1.00 93.88 127 THR A O 1
ATOM 1042 N N . ALA A 1 128 ? -21.660 5.938 9.004 1.00 94.69 128 ALA A N 1
ATOM 1043 C CA . ALA A 1 128 ? -20.240 5.621 8.957 1.00 94.69 128 ALA A CA 1
ATOM 1044 C C . ALA A 1 128 ? -20.072 4.100 8.866 1.00 94.69 128 ALA A C 1
ATOM 1046 O O . ALA A 1 128 ? -20.472 3.377 9.782 1.00 94.69 128 ALA A O 1
ATOM 1047 N N . VAL A 1 129 ? -19.489 3.616 7.770 1.00 95.62 129 VAL A N 1
ATOM 1048 C CA . VAL A 1 129 ? -19.323 2.174 7.525 1.00 95.62 129 VAL A CA 1
ATOM 1049 C C . VAL A 1 129 ? -17.904 1.686 7.794 1.00 95.62 129 VAL A C 1
ATOM 1051 O O . VAL A 1 129 ? -17.717 0.500 8.090 1.00 95.62 129 VAL A O 1
ATOM 1054 N N . ARG A 1 130 ? -16.914 2.589 7.728 1.00 96.44 130 ARG A N 1
ATOM 1055 C CA . ARG A 1 130 ? -15.492 2.244 7.822 1.00 96.44 130 ARG A CA 1
ATOM 1056 C C . ARG A 1 130 ? -14.616 3.406 8.271 1.00 96.44 130 ARG A C 1
ATOM 1058 O O . ARG A 1 130 ? -14.845 4.555 7.902 1.00 96.44 130 ARG A O 1
ATOM 1065 N N . PHE A 1 131 ? -13.570 3.070 9.011 1.00 98.12 131 PHE A N 1
ATOM 1066 C CA . PHE A 1 131 ? -12.424 3.923 9.284 1.00 98.12 131 PHE A CA 1
ATOM 1067 C C . PHE A 1 131 ? -11.336 3.663 8.241 1.00 98.12 131 PHE A C 1
ATOM 1069 O O . PHE A 1 131 ? -10.954 2.514 8.033 1.00 98.12 131 PHE A O 1
ATOM 1076 N N . ILE A 1 132 ? -10.811 4.708 7.610 1.00 98.25 132 ILE A N 1
ATOM 1077 C CA . ILE A 1 132 ? -9.778 4.611 6.578 1.00 98.25 132 ILE A CA 1
ATOM 1078 C C . ILE A 1 132 ? -8.551 5.422 6.994 1.00 98.25 132 ILE A C 1
ATOM 1080 O O . ILE A 1 132 ? -8.652 6.594 7.360 1.00 98.25 132 ILE A O 1
ATOM 1084 N N . LEU A 1 133 ? -7.380 4.798 6.908 1.00 98.38 133 LEU A N 1
ATOM 1085 C CA . LEU A 1 133 ? -6.078 5.421 7.128 1.00 98.38 133 LEU A CA 1
ATOM 1086 C C . LEU A 1 133 ? -5.277 5.384 5.830 1.00 98.38 133 LEU A C 1
ATOM 1088 O O . LEU A 1 133 ? -5.060 4.317 5.259 1.00 98.38 133 LEU A O 1
ATOM 1092 N N . PHE A 1 134 ? -4.798 6.542 5.383 1.00 98.06 134 PHE A N 1
ATOM 1093 C CA . PHE A 1 134 ? -3.892 6.628 4.240 1.00 98.06 134 PHE A CA 1
ATOM 1094 C C . PHE A 1 134 ? -2.455 6.697 4.727 1.00 98.06 134 PHE A C 1
ATOM 1096 O O . PHE A 1 134 ? -2.091 7.567 5.516 1.00 98.06 134 PHE A O 1
ATOM 1103 N N . VAL A 1 135 ? -1.632 5.774 4.246 1.00 98.12 135 VAL A N 1
ATOM 1104 C CA . VAL A 1 135 ? -0.246 5.626 4.686 1.00 98.12 135 VAL A CA 1
ATOM 1105 C C . VAL A 1 135 ? 0.689 5.488 3.489 1.00 98.12 135 VAL A C 1
ATOM 1107 O O . VAL A 1 135 ? 0.262 5.253 2.355 1.00 98.12 135 VAL A O 1
ATOM 1110 N N . TYR A 1 136 ? 1.992 5.637 3.714 1.00 97.38 136 TYR A N 1
ATOM 1111 C CA . TYR A 1 136 ? 2.973 5.404 2.661 1.00 97.38 136 TYR A CA 1
ATOM 1112 C C . TYR A 1 136 ? 2.996 3.923 2.276 1.00 97.38 136 TYR A C 1
ATOM 1114 O O . TYR A 1 136 ? 2.869 3.039 3.124 1.00 97.38 136 TYR A O 1
ATOM 1122 N N . HIS A 1 137 ? 3.197 3.657 0.985 1.00 95.94 137 HIS A N 1
ATOM 1123 C CA . HIS A 1 137 ? 3.419 2.300 0.495 1.00 95.94 137 HIS A CA 1
ATOM 1124 C C . HIS A 1 137 ? 4.727 1.736 1.086 1.00 95.94 137 HIS A C 1
ATOM 1126 O O . HIS A 1 137 ? 5.700 2.493 1.145 1.00 95.94 137 HIS A O 1
ATOM 1132 N N . PRO A 1 138 ? 4.827 0.440 1.453 1.00 94.31 138 PRO A N 1
ATOM 1133 C CA . PRO A 1 138 ? 6.046 -0.122 2.053 1.00 94.31 138 PRO A CA 1
ATOM 1134 C C . PRO A 1 138 ? 7.312 0.115 1.215 1.00 94.31 138 PRO A C 1
ATOM 1136 O O . PRO A 1 138 ? 8.393 0.370 1.745 1.00 94.31 138 PRO A O 1
ATOM 1139 N N . GLN A 1 139 ? 7.177 0.130 -0.115 1.00 91.62 139 GLN A N 1
ATOM 1140 C CA . GLN A 1 139 ? 8.283 0.428 -1.033 1.00 91.62 139 GLN A CA 1
ATOM 1141 C C . GLN A 1 139 ? 8.921 1.816 -0.813 1.00 91.62 139 GLN A C 1
ATOM 1143 O O . GLN A 1 139 ? 10.107 1.991 -1.090 1.00 91.62 139 GLN A O 1
ATOM 1148 N N . PHE A 1 140 ? 8.179 2.793 -0.277 1.00 92.50 140 PHE A N 1
ATOM 1149 C CA . PHE A 1 140 ? 8.694 4.130 0.048 1.00 92.50 140 PHE A CA 1
ATOM 1150 C C . PHE A 1 140 ? 9.869 4.080 1.036 1.00 92.50 140 PHE A C 1
ATOM 1152 O O . PHE A 1 140 ? 10.755 4.931 0.997 1.00 92.50 140 PHE A O 1
ATOM 1159 N N . PHE A 1 141 ? 9.918 3.053 1.887 1.00 92.06 141 PHE A N 1
ATOM 1160 C CA . PHE A 1 141 ? 10.936 2.914 2.921 1.00 92.06 141 PHE A CA 1
ATOM 1161 C C . PHE A 1 141 ? 12.184 2.139 2.470 1.00 92.06 141 PHE A C 1
ATOM 1163 O O . PHE A 1 141 ? 13.136 2.051 3.245 1.00 92.06 141 PHE A O 1
ATOM 1170 N N . PHE A 1 142 ? 12.238 1.614 1.237 1.00 87.44 142 PHE A N 1
ATOM 1171 C CA . PHE A 1 142 ? 13.403 0.851 0.763 1.00 87.44 142 PHE A CA 1
ATOM 1172 C C . PHE A 1 142 ? 14.620 1.704 0.407 1.00 87.44 142 PHE A C 1
ATOM 1174 O O . PHE A 1 142 ? 15.752 1.249 0.551 1.00 87.44 142 PHE A O 1
ATOM 1181 N N . TYR A 1 143 ? 14.405 2.926 -0.078 1.00 77.38 143 TYR A N 1
ATOM 1182 C CA . TYR A 1 143 ? 15.455 3.702 -0.750 1.00 77.38 143 TYR A CA 1
ATOM 1183 C C . TYR A 1 143 ? 16.291 4.579 0.188 1.00 77.38 143 TYR A C 1
ATOM 1185 O O . TYR A 1 143 ? 17.185 5.295 -0.261 1.00 77.38 143 TYR A O 1
ATOM 1193 N N . HIS A 1 144 ? 16.035 4.512 1.494 1.00 78.12 144 HIS A N 1
ATOM 1194 C CA . HIS A 1 144 ? 16.802 5.231 2.502 1.00 78.12 144 HIS A CA 1
ATOM 1195 C C . HIS A 1 144 ? 17.565 4.243 3.378 1.00 78.12 144 HIS A C 1
ATOM 1197 O O . HIS A 1 144 ? 16.995 3.273 3.879 1.00 78.12 144 HIS A O 1
ATOM 1203 N N . GLY A 1 145 ? 18.860 4.509 3.570 1.00 74.12 145 GLY A N 1
ATOM 1204 C CA . GLY A 1 145 ? 19.717 3.724 4.457 1.00 74.12 145 GLY A CA 1
ATOM 1205 C C . GLY A 1 145 ? 19.284 3.798 5.928 1.00 74.12 145 GLY A C 1
ATOM 1206 O O . GLY A 1 145 ? 18.137 4.102 6.271 1.00 74.12 145 GLY A O 1
ATOM 1207 N N . GLN A 1 146 ? 20.215 3.512 6.832 1.00 77.69 146 GLN A N 1
ATOM 1208 C CA . GLN A 1 146 ? 19.927 3.511 8.273 1.00 77.69 146 GLN A CA 1
ATOM 1209 C C . GLN A 1 146 ? 20.814 4.454 9.068 1.00 77.69 146 GLN A C 1
ATOM 1211 O O . GLN A 1 146 ? 20.359 5.053 10.032 1.00 77.69 146 GLN A O 1
ATOM 1216 N N . THR A 1 147 ? 22.069 4.589 8.656 1.00 81.44 147 THR A N 1
ATOM 1217 C CA . THR A 1 147 ? 23.110 5.201 9.483 1.00 81.44 147 THR A CA 1
ATOM 1218 C C . THR A 1 147 ? 23.463 6.620 9.063 1.00 81.44 147 THR A C 1
ATOM 1220 O O . THR A 1 147 ? 23.996 7.372 9.873 1.00 81.44 147 THR A O 1
ATOM 1223 N N . SER A 1 148 ? 23.167 7.019 7.823 1.00 87.44 148 SER A N 1
ATOM 1224 C CA . SER A 1 148 ? 23.434 8.389 7.387 1.00 87.44 148 SER A CA 1
ATOM 1225 C C . SER A 1 148 ? 22.494 9.374 8.080 1.00 87.44 148 SER A C 1
ATOM 1227 O O . SER A 1 148 ? 21.333 9.066 8.351 1.00 87.44 148 SER A O 1
ATOM 1229 N N . GLU A 1 149 ? 22.969 10.594 8.325 1.00 90.12 149 GLU A N 1
ATOM 1230 C CA . GLU A 1 149 ? 22.158 11.642 8.950 1.00 90.12 149 GLU A CA 1
ATOM 1231 C C . GLU A 1 149 ? 20.853 11.894 8.175 1.00 90.12 149 GLU A C 1
ATOM 1233 O O . GLU A 1 149 ? 19.775 12.009 8.761 1.00 90.12 149 GLU A O 1
ATOM 1238 N N . THR A 1 150 ? 20.925 11.895 6.842 1.00 89.81 150 THR A N 1
ATOM 1239 C CA . THR A 1 150 ? 19.756 12.011 5.964 1.00 89.81 150 THR A CA 1
ATOM 1240 C C . THR A 1 150 ? 18.765 10.866 6.173 1.00 89.81 150 THR A C 1
ATOM 1242 O O . THR A 1 150 ? 17.559 11.108 6.229 1.00 89.81 150 THR A O 1
ATOM 1245 N N . ALA A 1 151 ? 19.247 9.630 6.330 1.00 87.69 151 ALA A N 1
ATOM 1246 C CA . ALA A 1 151 ? 18.395 8.476 6.596 1.00 87.69 151 ALA A CA 1
ATOM 1247 C C . ALA A 1 151 ? 17.731 8.544 7.980 1.00 87.69 151 ALA A C 1
ATOM 1249 O O . ALA A 1 151 ? 16.536 8.273 8.099 1.00 87.69 151 ALA A O 1
ATOM 1250 N N . LEU A 1 152 ? 18.471 8.961 9.010 1.00 90.44 152 LEU A N 1
ATOM 1251 C CA . LEU A 1 152 ? 17.931 9.148 10.359 1.00 90.44 152 LEU A CA 1
ATOM 1252 C C . LEU A 1 152 ? 16.842 10.229 10.381 1.00 90.44 152 LEU A C 1
ATOM 1254 O O . LEU A 1 152 ? 15.760 10.013 10.931 1.00 90.44 152 LEU A O 1
ATOM 1258 N N . ARG A 1 153 ? 17.080 11.372 9.721 1.00 93.00 153 ARG A N 1
ATOM 1259 C CA . ARG A 1 153 ? 16.078 12.442 9.571 1.00 93.00 153 ARG A CA 1
ATOM 1260 C C . ARG A 1 153 ? 14.839 11.956 8.814 1.00 93.00 153 ARG A C 1
ATOM 1262 O O . ARG A 1 153 ? 13.720 12.268 9.222 1.00 93.00 153 ARG A O 1
ATOM 1269 N N . PHE A 1 154 ? 15.023 11.177 7.746 1.00 94.06 154 PHE A N 1
ATOM 1270 C CA . PHE A 1 154 ? 13.922 10.575 6.992 1.00 94.06 154 PHE A CA 1
ATOM 1271 C C . PHE A 1 154 ? 13.064 9.667 7.881 1.00 94.06 154 PHE A C 1
ATOM 1273 O O . PHE A 1 154 ? 11.849 9.844 7.935 1.00 94.06 154 PHE A O 1
ATOM 1280 N N . ARG A 1 155 ? 13.677 8.747 8.633 1.00 92.94 155 ARG A N 1
ATOM 1281 C CA . ARG A 1 155 ? 12.963 7.810 9.517 1.00 92.94 155 ARG A CA 1
ATOM 1282 C C . ARG A 1 155 ? 12.224 8.516 10.646 1.00 92.94 155 ARG A C 1
ATOM 1284 O O . ARG A 1 155 ? 11.047 8.240 10.860 1.00 92.94 155 ARG A O 1
ATOM 1291 N N . LYS A 1 156 ? 12.863 9.498 11.285 1.00 93.50 156 LYS A N 1
ATOM 1292 C CA . LYS A 1 156 ? 12.238 10.310 12.339 1.00 93.50 156 LYS A CA 1
ATOM 1293 C C . LYS A 1 156 ? 11.007 11.076 11.845 1.00 93.50 156 LYS A C 1
ATOM 1295 O O . LYS A 1 156 ? 10.076 11.298 12.610 1.00 93.50 156 LYS A O 1
ATOM 1300 N N . LYS A 1 157 ? 10.998 11.505 10.578 1.00 94.06 157 LYS A N 1
ATOM 1301 C CA . LYS A 1 157 ? 9.867 12.229 9.985 1.00 94.06 157 LYS A CA 1
ATOM 1302 C C . LYS A 1 157 ? 8.798 11.281 9.442 1.00 94.06 157 LYS A C 1
ATOM 1304 O O . LYS A 1 157 ? 7.647 11.342 9.857 1.00 94.06 157 LYS A O 1
ATOM 1309 N N . PHE A 1 158 ? 9.168 10.437 8.487 1.00 95.62 158 PHE A N 1
ATOM 1310 C CA . PHE A 1 158 ? 8.225 9.615 7.733 1.00 95.62 158 PHE A CA 1
ATOM 1311 C C . PHE A 1 158 ? 7.937 8.280 8.412 1.00 95.62 158 PHE A C 1
ATOM 1313 O O . PHE A 1 158 ? 6.787 7.857 8.426 1.00 95.62 158 PHE A O 1
ATOM 1320 N N . GLY A 1 159 ? 8.953 7.644 9.003 1.00 96.06 159 GLY A N 1
ATOM 1321 C CA . GLY A 1 159 ? 8.797 6.383 9.732 1.00 96.06 159 GLY A CA 1
ATOM 1322 C C . GLY A 1 159 ? 7.945 6.555 10.984 1.00 96.06 159 GLY A C 1
ATOM 1323 O O . GLY A 1 159 ? 6.960 5.847 11.141 1.00 96.06 159 GLY A O 1
ATOM 1324 N N . ARG A 1 160 ? 8.228 7.579 11.799 1.00 95.88 160 ARG A N 1
ATOM 1325 C CA . ARG A 1 160 ? 7.403 7.900 12.974 1.00 95.88 160 ARG A CA 1
ATOM 1326 C C . ARG A 1 160 ? 5.947 8.178 12.605 1.00 95.88 160 ARG A C 1
ATOM 1328 O O . ARG A 1 160 ? 5.038 7.666 13.248 1.00 95.88 160 ARG A O 1
ATOM 1335 N N . ASN A 1 161 ? 5.717 8.983 11.563 1.00 96.75 161 ASN A N 1
ATOM 1336 C CA . ASN A 1 161 ? 4.362 9.281 11.104 1.00 96.75 161 ASN A CA 1
ATOM 1337 C C . ASN A 1 161 ? 3.641 8.014 10.618 1.00 96.75 161 ASN A C 1
ATOM 1339 O O . ASN A 1 161 ? 2.475 7.816 10.942 1.00 96.75 161 ASN A O 1
ATOM 1343 N N . GLN A 1 162 ? 4.339 7.153 9.874 1.00 97.56 162 GLN A N 1
ATOM 1344 C CA . GLN A 1 162 ? 3.822 5.860 9.431 1.00 97.56 162 GLN A CA 1
ATOM 1345 C C . GLN A 1 162 ? 3.437 4.979 10.624 1.00 97.56 162 GLN A C 1
ATOM 1347 O O . GLN A 1 162 ? 2.297 4.535 10.699 1.00 97.56 162 GLN A O 1
ATOM 1352 N N . ASP A 1 163 ? 4.352 4.775 11.573 1.00 97.94 163 ASP A N 1
ATOM 1353 C CA . ASP A 1 163 ? 4.117 3.958 12.768 1.00 97.94 163 ASP A CA 1
ATOM 1354 C C . ASP A 1 163 ? 2.936 4.488 13.590 1.00 97.94 163 ASP A C 1
ATOM 1356 O O . ASP A 1 163 ? 2.115 3.705 14.065 1.00 97.94 163 ASP A O 1
ATOM 1360 N N . LEU A 1 164 ? 2.788 5.813 13.690 1.00 97.69 164 LEU A N 1
ATOM 1361 C CA . LEU A 1 164 ? 1.662 6.433 14.382 1.00 97.69 164 LEU A CA 1
ATOM 1362 C C . LEU A 1 164 ? 0.319 6.104 13.709 1.00 97.69 164 LEU A C 1
ATOM 1364 O O . LEU A 1 164 ? -0.608 5.672 14.391 1.00 97.69 164 LEU A O 1
ATOM 1368 N N . HIS A 1 165 ? 0.221 6.221 12.380 1.00 98.38 165 HIS A N 1
ATOM 1369 C CA . HIS A 1 165 ? -0.999 5.857 11.645 1.00 98.38 165 HIS A CA 1
ATOM 1370 C C . HIS A 1 165 ? -1.308 4.361 11.783 1.00 98.38 165 HIS A C 1
ATOM 1372 O O . HIS A 1 165 ? -2.450 3.981 12.037 1.00 98.38 165 HIS A O 1
ATOM 1378 N N . LEU A 1 166 ? -0.295 3.499 11.671 1.00 98.19 166 LEU A N 1
ATOM 1379 C CA . LEU A 1 166 ? -0.486 2.056 11.813 1.00 98.19 166 LEU A CA 1
ATOM 1380 C C . LEU A 1 166 ? -0.889 1.674 13.243 1.00 98.19 166 LEU A C 1
ATOM 1382 O O . LEU A 1 166 ? -1.729 0.798 13.414 1.00 98.19 166 LEU A O 1
ATOM 1386 N N . SER A 1 167 ? -0.383 2.364 14.268 1.00 98.00 167 SER A N 1
ATOM 1387 C CA . SER A 1 167 ? -0.801 2.130 15.656 1.00 98.00 167 SER A CA 1
ATOM 1388 C C . SER A 1 167 ? -2.285 2.450 15.889 1.00 98.00 167 SER A C 1
ATOM 1390 O O . SER A 1 167 ? -2.957 1.726 16.623 1.00 98.00 167 SER A O 1
ATOM 1392 N N . VAL A 1 168 ? -2.830 3.464 15.204 1.00 98.25 168 VAL A N 1
ATOM 1393 C CA . VAL A 1 168 ? -4.269 3.780 15.220 1.00 98.25 168 VAL A CA 1
ATOM 1394 C C . VAL A 1 168 ? -5.061 2.648 14.573 1.00 98.25 168 VAL A C 1
ATOM 1396 O O . VAL A 1 168 ? -6.060 2.210 15.141 1.00 98.25 168 VAL A O 1
ATOM 1399 N N . ALA A 1 169 ? -4.591 2.124 13.433 1.00 98.06 169 ALA A N 1
ATOM 1400 C CA . ALA A 1 169 ? -5.205 0.960 12.795 1.00 98.06 169 ALA A CA 1
ATOM 1401 C C . ALA A 1 169 ? -5.215 -0.254 13.734 1.00 98.06 169 ALA A C 1
ATOM 1403 O O . ALA A 1 169 ? -6.243 -0.912 13.876 1.00 98.06 169 ALA A O 1
ATOM 1404 N N . GLY A 1 170 ? -4.094 -0.501 14.421 1.00 97.50 170 GLY A N 1
ATOM 1405 C CA . GLY A 1 170 ? -3.960 -1.550 15.428 1.00 97.50 170 GLY A CA 1
ATOM 1406 C C . GLY A 1 170 ? -4.968 -1.412 16.564 1.00 97.50 170 GLY A C 1
ATOM 1407 O O . GLY A 1 170 ? -5.699 -2.355 16.859 1.00 97.50 170 GLY A O 1
ATOM 1408 N N . LYS A 1 171 ? -5.077 -0.213 17.155 1.00 97.38 171 LYS A N 1
ATOM 1409 C CA . LYS A 1 171 ? -6.024 0.060 18.246 1.00 97.38 171 LYS A CA 1
ATOM 1410 C C . LYS A 1 171 ? -7.484 -0.072 17.816 1.00 97.38 171 LYS A C 1
ATOM 1412 O O . LYS A 1 171 ? -8.259 -0.697 18.532 1.00 97.38 171 LYS A O 1
ATOM 1417 N N . LEU A 1 172 ? -7.865 0.496 16.670 1.00 97.25 172 LEU A N 1
ATOM 1418 C CA . LEU A 1 172 ? -9.243 0.421 16.165 1.00 97.25 172 LEU A CA 1
ATOM 1419 C C . LEU A 1 172 ? -9.615 -0.997 15.711 1.00 97.25 172 LEU A C 1
ATOM 1421 O O . LEU A 1 172 ? -10.756 -1.421 15.870 1.00 97.25 172 LEU A O 1
ATOM 1425 N N . GLY A 1 173 ? -8.655 -1.716 15.134 1.00 96.62 173 GLY A N 1
ATOM 1426 C CA . GLY A 1 173 ? -8.838 -3.060 14.605 1.00 96.62 173 GLY A CA 1
ATOM 1427 C C . GLY A 1 173 ? -8.658 -4.176 15.628 1.00 96.62 173 GLY A C 1
ATOM 1428 O O . GLY A 1 173 ? -9.011 -5.315 15.338 1.00 96.62 173 GLY A O 1
ATOM 1429 N N . GLY A 1 174 ? -8.105 -3.887 16.806 1.00 96.62 174 GLY A N 1
ATOM 1430 C CA . GLY A 1 174 ? -7.766 -4.909 17.796 1.00 96.62 174 GLY A CA 1
ATOM 1431 C C . GLY A 1 174 ? -6.653 -5.856 17.333 1.00 96.62 174 GLY A C 1
ATOM 1432 O O . GLY A 1 174 ? -6.673 -7.030 17.693 1.00 96.62 174 GLY A O 1
ATOM 1433 N N . ILE A 1 175 ? -5.704 -5.367 16.526 1.00 96.56 175 ILE A N 1
ATOM 1434 C CA . ILE A 1 175 ? -4.533 -6.138 16.083 1.00 96.56 175 ILE A CA 1
ATOM 1435 C C . ILE A 1 175 ? -3.250 -5.574 16.694 1.00 96.56 175 ILE A C 1
ATOM 1437 O O . ILE A 1 175 ? -3.121 -4.368 16.919 1.00 96.56 175 ILE A O 1
ATOM 1441 N N . GLU A 1 176 ? -2.284 -6.451 16.948 1.00 97.19 176 GLU A N 1
ATOM 1442 C CA . GLU A 1 176 ? -0.969 -6.043 17.432 1.00 97.19 176 GLU A CA 1
ATOM 1443 C C . GLU A 1 176 ? -0.122 -5.507 16.275 1.00 97.19 176 GLU A C 1
ATOM 1445 O O . GLU A 1 176 ? 0.132 -6.204 15.294 1.00 97.19 176 GLU A O 1
ATOM 1450 N N . ILE A 1 177 ? 0.322 -4.258 16.409 1.00 97.62 177 ILE A N 1
ATOM 1451 C CA . ILE A 1 177 ? 1.233 -3.603 15.472 1.00 97.62 177 ILE A CA 1
ATOM 1452 C C . ILE A 1 177 ? 2.583 -3.442 16.146 1.00 97.62 177 ILE A C 1
ATOM 1454 O O . ILE A 1 177 ? 2.668 -2.965 17.279 1.00 97.62 177 ILE A O 1
ATOM 1458 N N . THR A 1 178 ? 3.647 -3.804 15.433 1.00 97.56 178 THR A N 1
ATOM 1459 C CA . THR A 1 178 ? 5.009 -3.701 15.950 1.00 97.56 178 THR A CA 1
ATOM 1460 C C . THR A 1 178 ? 5.345 -2.228 16.216 1.00 97.56 178 THR A C 1
ATOM 1462 O O . THR A 1 178 ? 5.434 -1.439 15.272 1.00 97.56 178 THR A O 1
ATOM 1465 N N . PRO A 1 179 ? 5.607 -1.826 17.473 1.00 96.12 179 PRO A N 1
ATOM 1466 C CA . PRO A 1 179 ? 5.844 -0.425 17.793 1.00 96.12 179 PRO A CA 1
ATOM 1467 C C . PRO A 1 179 ? 7.164 0.063 17.190 1.00 96.12 179 PRO A C 1
ATOM 1469 O O . PRO A 1 179 ? 8.178 -0.648 17.253 1.00 96.12 179 PRO A O 1
ATOM 1472 N N . ASN A 1 180 ? 7.143 1.288 16.655 1.00 95.75 180 ASN A N 1
ATOM 1473 C CA . ASN A 1 180 ? 8.277 1.994 16.045 1.00 95.75 180 ASN A CA 1
ATOM 1474 C C . ASN A 1 180 ? 8.975 1.190 14.931 1.00 95.75 180 ASN A C 1
ATOM 1476 O O . ASN A 1 180 ? 10.209 1.228 14.812 1.00 95.75 180 ASN A O 1
ATOM 1480 N N . PHE A 1 181 ? 8.214 0.395 14.167 1.00 96.31 181 PHE A N 1
ATOM 1481 C CA . PHE A 1 181 ? 8.768 -0.464 13.128 1.00 96.31 181 PHE A CA 1
ATOM 1482 C C . PHE A 1 181 ? 9.493 0.354 12.056 1.00 96.31 181 PHE A C 1
ATOM 1484 O O . PHE A 1 181 ? 10.701 0.191 11.889 1.00 96.31 181 PHE A O 1
ATOM 1491 N N . TYR A 1 182 ? 8.811 1.269 11.371 1.00 95.38 182 TYR A N 1
ATOM 1492 C CA . TYR A 1 182 ? 9.407 2.060 10.295 1.00 95.38 182 TYR A CA 1
ATOM 1493 C C . TYR A 1 182 ? 10.426 3.089 10.805 1.00 95.38 182 TYR A C 1
ATOM 1495 O O . TYR A 1 182 ? 11.433 3.343 10.133 1.00 95.38 182 TYR A O 1
ATOM 1503 N N . GLU A 1 183 ? 10.210 3.656 11.994 1.00 94.94 183 GLU A N 1
ATOM 1504 C CA . GLU A 1 183 ? 11.129 4.611 12.614 1.00 94.94 183 GLU A CA 1
ATOM 1505 C C . GLU A 1 183 ? 12.461 3.956 13.009 1.00 94.94 183 GLU A C 1
ATOM 1507 O O . GLU A 1 183 ? 13.520 4.510 12.707 1.00 94.94 183 GLU A O 1
ATOM 1512 N N . SER A 1 184 ? 12.432 2.777 13.646 1.00 91.81 184 SER A N 1
ATOM 1513 C CA . SER A 1 184 ? 13.612 2.241 14.348 1.00 91.81 184 SER A CA 1
ATOM 1514 C C . SER A 1 184 ? 13.997 0.791 14.036 1.00 91.81 184 SER A C 1
ATOM 1516 O O . SER A 1 184 ? 15.174 0.458 14.151 1.00 91.81 184 SER A O 1
ATOM 1518 N N . LYS A 1 185 ? 13.063 -0.076 13.621 1.00 91.62 185 LYS A N 1
ATOM 1519 C CA . LYS A 1 185 ? 13.324 -1.525 13.456 1.00 91.62 185 LYS A CA 1
ATOM 1520 C C . LYS A 1 185 ? 13.451 -1.976 12.002 1.00 91.62 185 LYS A C 1
ATOM 1522 O O . LYS A 1 185 ? 14.048 -3.013 11.740 1.00 91.62 185 LYS A O 1
ATOM 1527 N N . HIS A 1 186 ? 12.895 -1.225 11.058 1.00 90.31 186 HIS A N 1
ATOM 1528 C CA . HIS A 1 186 ? 12.843 -1.588 9.648 1.00 90.31 186 HIS A CA 1
ATOM 1529 C C . HIS A 1 186 ? 14.252 -1.626 9.031 1.00 90.31 186 HIS A C 1
ATOM 1531 O O . HIS A 1 186 ? 14.948 -0.600 9.020 1.00 90.31 186 HIS A O 1
ATOM 1537 N N . LEU A 1 187 ? 14.639 -2.786 8.479 1.00 85.62 187 LEU A N 1
ATOM 1538 C CA . LEU A 1 187 ? 15.952 -3.072 7.878 1.00 85.62 187 LEU A CA 1
ATOM 1539 C C . LEU A 1 187 ? 15.845 -3.269 6.345 1.00 85.62 187 LEU A C 1
ATOM 1541 O O . LEU A 1 187 ? 15.753 -4.410 5.891 1.00 85.62 187 LEU A O 1
ATOM 1545 N N . PRO A 1 188 ? 15.887 -2.205 5.514 1.00 78.88 188 PRO A N 1
ATOM 1546 C CA . PRO A 1 188 ? 15.596 -2.274 4.074 1.00 78.88 188 PRO A CA 1
ATOM 1547 C C . PRO A 1 188 ? 16.353 -3.368 3.310 1.00 78.88 188 PRO A C 1
ATOM 1549 O O . PRO A 1 188 ? 15.804 -4.003 2.413 1.00 78.88 188 PRO A O 1
ATOM 1552 N N . HIS A 1 189 ? 17.609 -3.618 3.686 1.00 77.31 189 HIS A N 1
ATOM 1553 C CA . HIS A 1 189 ? 18.487 -4.576 3.013 1.00 77.31 189 HIS A CA 1
ATOM 1554 C C . HIS A 1 189 ? 18.050 -6.043 3.171 1.00 77.31 189 HIS A C 1
ATOM 1556 O O . HIS A 1 189 ? 18.550 -6.898 2.446 1.00 77.31 189 HIS A O 1
ATOM 1562 N N . HIS A 1 190 ? 17.122 -6.350 4.084 1.00 75.62 190 HIS A N 1
ATOM 1563 C CA . HIS A 1 190 ? 16.701 -7.724 4.378 1.00 75.62 190 HIS A CA 1
ATOM 1564 C C . HIS A 1 190 ? 15.558 -8.230 3.488 1.00 75.62 190 HIS A C 1
ATOM 1566 O O . HIS A 1 190 ? 15.291 -9.433 3.469 1.00 75.62 190 HIS A O 1
ATOM 1572 N N . TYR A 1 191 ? 14.869 -7.343 2.765 1.00 75.19 191 TYR A N 1
ATOM 1573 C CA . TYR A 1 191 ? 13.628 -7.699 2.069 1.00 75.19 191 TYR A CA 1
ATOM 1574 C C . TYR A 1 191 ? 13.801 -7.964 0.571 1.00 75.19 191 TYR A C 1
ATOM 1576 O O . TYR A 1 191 ? 12.924 -8.584 -0.008 1.00 75.19 191 TYR A O 1
ATOM 1584 N N . GLY A 1 192 ? 14.899 -7.530 -0.060 1.00 63.41 192 GLY A N 1
ATOM 1585 C CA . GLY A 1 192 ? 15.041 -7.481 -1.527 1.00 63.41 192 GLY A CA 1
ATOM 1586 C C . GLY A 1 192 ? 16.119 -8.386 -2.130 1.00 63.41 192 GLY A C 1
ATOM 1587 O O . GLY A 1 192 ? 16.704 -8.022 -3.146 1.00 63.41 192 GLY A O 1
ATOM 1588 N N . GLN A 1 193 ? 16.454 -9.512 -1.496 1.00 68.25 193 GLN A N 1
ATOM 1589 C CA . GLN A 1 193 ? 17.466 -10.434 -2.026 1.00 68.25 193 GLN A CA 1
ATOM 1590 C C . GLN A 1 193 ? 16.804 -11.660 -2.650 1.00 68.25 193 GLN A C 1
ATOM 1592 O O . GLN A 1 193 ? 16.494 -12.633 -1.968 1.00 68.25 193 GLN A O 1
ATOM 1597 N N . PHE A 1 194 ? 16.593 -11.600 -3.961 1.00 77.81 194 PHE A N 1
ATOM 1598 C CA . PHE A 1 194 ? 16.303 -12.780 -4.769 1.00 77.81 194 PHE A CA 1
ATOM 1599 C C . PHE A 1 194 ? 17.591 -13.466 -5.188 1.00 77.81 194 PHE A C 1
ATOM 1601 O O . PHE A 1 194 ? 18.587 -12.809 -5.500 1.00 77.81 194 PHE A O 1
ATOM 1608 N N . ASP A 1 195 ? 17.548 -14.795 -5.230 1.00 82.00 195 ASP A N 1
ATOM 1609 C CA . ASP A 1 195 ? 18.588 -15.565 -5.891 1.00 82.00 195 ASP A CA 1
ATOM 1610 C C . ASP A 1 195 ? 18.588 -15.290 -7.407 1.00 82.00 195 ASP A C 1
ATOM 1612 O O . ASP A 1 195 ? 17.684 -14.670 -7.981 1.00 82.00 195 ASP A O 1
ATOM 1616 N N . ASN A 1 196 ? 19.654 -15.720 -8.079 1.00 83.75 196 ASN A N 1
ATOM 1617 C CA . ASN A 1 196 ? 19.803 -15.479 -9.512 1.00 83.75 196 ASN A CA 1
ATOM 1618 C C . ASN A 1 196 ? 18.669 -16.123 -10.324 1.00 83.75 196 ASN A C 1
ATOM 1620 O O . ASN A 1 196 ? 18.210 -15.526 -11.295 1.00 83.75 196 ASN A O 1
ATOM 1624 N N . ALA A 1 197 ? 18.192 -17.303 -9.917 1.00 85.69 197 ALA A N 1
ATOM 1625 C CA . ALA A 1 197 ? 17.124 -18.018 -10.611 1.00 85.69 197 ALA A CA 1
ATOM 1626 C C . ALA A 1 197 ? 15.803 -17.232 -10.581 1.00 85.69 197 ALA A C 1
ATOM 1628 O O . ALA A 1 197 ? 15.209 -16.986 -11.630 1.00 85.69 197 ALA A O 1
ATOM 1629 N N . SER A 1 198 ? 15.399 -16.753 -9.405 1.00 85.94 198 SER A N 1
ATOM 1630 C CA . SER A 1 198 ? 14.200 -15.931 -9.221 1.00 85.94 198 SER A CA 1
ATOM 1631 C C . SER A 1 198 ? 14.320 -14.624 -10.006 1.00 85.94 198 SER A C 1
ATOM 1633 O O . SER A 1 198 ? 13.406 -14.250 -10.735 1.00 85.94 198 SER A O 1
ATOM 1635 N N . ASN A 1 199 ? 15.488 -13.970 -9.974 1.00 85.69 199 ASN A N 1
ATOM 1636 C CA . ASN A 1 199 ? 15.737 -12.769 -10.779 1.00 85.69 199 ASN A CA 1
ATOM 1637 C C . ASN A 1 199 ? 15.620 -13.020 -12.294 1.00 85.69 199 ASN A C 1
ATOM 1639 O O . ASN A 1 199 ? 15.146 -12.146 -13.023 1.00 85.69 199 ASN A O 1
ATOM 1643 N N . HIS A 1 200 ? 16.047 -14.186 -12.789 1.00 89.50 200 HIS A N 1
ATOM 1644 C CA . HIS A 1 200 ? 15.876 -14.552 -14.197 1.00 89.50 200 HIS A CA 1
ATOM 1645 C C . HIS A 1 200 ? 14.402 -14.725 -14.572 1.00 89.50 200 HIS A C 1
ATOM 1647 O O . HIS A 1 200 ? 13.996 -14.244 -15.631 1.00 89.50 200 HIS A O 1
ATOM 1653 N N . VAL A 1 201 ? 13.602 -15.355 -13.706 1.00 90.62 201 VAL A N 1
ATOM 1654 C CA . VAL A 1 201 ? 12.154 -15.505 -13.914 1.00 90.62 201 VAL A CA 1
ATOM 1655 C C . VAL A 1 201 ? 11.469 -14.140 -13.947 1.00 90.62 201 VAL A C 1
ATOM 1657 O O . VAL A 1 201 ? 10.751 -13.859 -14.904 1.00 90.62 201 VAL A O 1
ATOM 1660 N N . VAL A 1 202 ? 11.753 -13.264 -12.976 1.00 88.94 202 VAL A N 1
ATOM 1661 C CA . VAL A 1 202 ? 11.197 -11.900 -12.931 1.00 88.94 202 VAL A CA 1
ATOM 1662 C C . VAL A 1 202 ? 11.503 -11.144 -14.222 1.00 88.94 202 VAL A C 1
ATOM 1664 O O . VAL A 1 202 ? 10.588 -10.651 -14.872 1.00 88.94 202 VAL A O 1
ATOM 1667 N N . LYS A 1 203 ? 12.772 -11.108 -14.649 1.00 90.25 203 LYS A N 1
ATOM 1668 C CA . LYS A 1 203 ? 13.177 -10.404 -15.879 1.00 90.25 203 LYS A CA 1
ATOM 1669 C C . LYS A 1 203 ? 12.510 -10.964 -17.133 1.00 90.25 203 LYS A C 1
ATOM 1671 O O . LYS A 1 203 ? 12.209 -10.203 -18.049 1.00 90.25 203 LYS A O 1
ATOM 1676 N N . ARG A 1 204 ? 12.309 -12.284 -17.198 1.00 94.44 204 ARG A N 1
ATOM 1677 C CA . ARG A 1 204 ? 11.597 -12.921 -18.311 1.00 94.44 204 ARG A CA 1
ATOM 1678 C C . ARG A 1 204 ? 10.138 -12.463 -18.347 1.00 94.44 204 ARG A C 1
ATOM 1680 O O . ARG A 1 204 ? 9.697 -12.012 -19.395 1.00 94.44 204 ARG A O 1
ATOM 1687 N N . LEU A 1 205 ? 9.434 -12.520 -17.217 1.00 93.06 205 LEU A N 1
ATOM 1688 C CA . LEU A 1 205 ? 8.028 -12.111 -17.126 1.00 93.06 205 LEU A CA 1
ATOM 1689 C C . LEU A 1 205 ? 7.838 -10.618 -17.395 1.00 93.06 205 LEU A C 1
ATOM 1691 O O . LEU A 1 205 ? 6.921 -10.239 -18.112 1.00 93.06 205 LEU A O 1
ATOM 1695 N N . GLU A 1 206 ? 8.734 -9.768 -16.890 1.00 92.19 206 GLU A N 1
ATOM 1696 C CA . GLU A 1 206 ? 8.712 -8.336 -17.204 1.00 92.19 206 GLU A CA 1
ATOM 1697 C C . GLU A 1 206 ? 8.890 -8.079 -18.703 1.00 92.19 206 GLU A C 1
ATOM 1699 O O . GLU A 1 206 ? 8.238 -7.193 -19.250 1.00 92.19 206 GLU A O 1
ATOM 1704 N N . LYS A 1 207 ? 9.748 -8.854 -19.378 1.00 93.38 207 LYS A N 1
ATOM 1705 C CA . LYS A 1 207 ? 9.919 -8.761 -20.830 1.00 93.38 207 LYS A CA 1
ATOM 1706 C C . LYS A 1 207 ? 8.671 -9.235 -21.577 1.00 93.38 207 LYS A C 1
ATOM 1708 O O . LYS A 1 207 ? 8.235 -8.560 -22.498 1.00 93.38 207 LYS A O 1
ATOM 1713 N N . GLU A 1 208 ? 8.095 -10.366 -21.179 1.00 94.25 208 GLU A N 1
ATOM 1714 C CA . GLU A 1 208 ? 6.864 -10.887 -21.785 1.00 94.25 208 GLU A CA 1
ATOM 1715 C C . GLU A 1 208 ? 5.693 -9.907 -21.617 1.00 94.25 208 GLU A C 1
ATOM 1717 O O . GLU A 1 208 ? 4.950 -9.673 -22.569 1.00 94.25 208 GLU A O 1
ATOM 1722 N N . ALA A 1 209 ? 5.556 -9.287 -20.442 1.00 92.38 209 ALA A N 1
ATOM 1723 C CA . ALA A 1 209 ? 4.568 -8.241 -20.194 1.00 92.38 209 ALA A CA 1
ATOM 1724 C C . ALA A 1 209 ? 4.811 -7.008 -21.082 1.00 92.38 209 ALA A C 1
ATOM 1726 O O . ALA A 1 209 ? 3.874 -6.496 -21.691 1.00 92.38 209 ALA A O 1
ATOM 1727 N N . ASP A 1 210 ? 6.064 -6.563 -21.216 1.00 92.81 210 ASP A N 1
ATOM 1728 C CA . ASP A 1 210 ? 6.437 -5.444 -22.089 1.00 92.81 210 ASP A CA 1
ATOM 1729 C C . ASP A 1 210 ? 6.111 -5.723 -23.567 1.00 92.81 210 ASP A C 1
ATOM 1731 O O . ASP A 1 210 ? 5.522 -4.879 -24.246 1.00 92.81 210 ASP A O 1
ATOM 1735 N N . ASP A 1 211 ? 6.415 -6.934 -24.048 1.00 94.50 211 ASP A N 1
ATOM 1736 C CA . ASP A 1 211 ? 6.104 -7.376 -25.410 1.00 94.50 211 ASP A CA 1
ATOM 1737 C C . ASP A 1 211 ? 4.580 -7.404 -25.654 1.00 94.50 211 ASP A C 1
ATOM 1739 O O . ASP A 1 211 ? 4.106 -6.945 -26.700 1.00 94.50 211 ASP A O 1
ATOM 1743 N N . GLN A 1 212 ? 3.790 -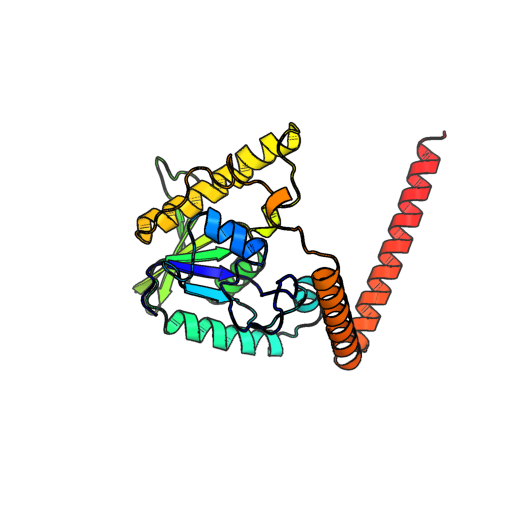7.865 -24.675 1.00 93.69 212 GLN A N 1
ATOM 1744 C CA . GLN A 1 212 ? 2.322 -7.831 -24.740 1.00 93.69 212 GLN A CA 1
ATOM 1745 C C . GLN A 1 212 ? 1.775 -6.399 -24.760 1.00 93.69 212 GLN A C 1
ATOM 1747 O O . GLN A 1 212 ? 0.896 -6.092 -25.566 1.00 93.69 212 GLN A O 1
ATOM 1752 N N . LEU A 1 213 ? 2.299 -5.507 -23.915 1.00 92.88 213 LEU A N 1
ATOM 1753 C CA . LEU A 1 213 ? 1.893 -4.099 -23.883 1.00 92.88 213 LEU A CA 1
ATOM 1754 C C . LEU A 1 213 ? 2.229 -3.388 -25.193 1.00 92.88 213 LEU A C 1
ATOM 1756 O O . LEU A 1 213 ? 1.411 -2.623 -25.702 1.00 92.88 213 LEU A O 1
ATOM 1760 N N . ARG A 1 214 ? 3.395 -3.672 -25.782 1.00 93.75 214 ARG A N 1
ATOM 1761 C CA . ARG A 1 214 ? 3.783 -3.141 -27.092 1.00 93.75 214 ARG A CA 1
ATOM 1762 C C . ARG A 1 214 ? 2.837 -3.606 -28.198 1.00 93.75 214 ARG A C 1
ATOM 1764 O O . ARG A 1 214 ? 2.495 -2.809 -29.070 1.00 93.75 214 ARG A O 1
ATOM 1771 N N . ALA A 1 215 ? 2.419 -4.870 -28.168 1.00 95.12 215 ALA A N 1
ATOM 1772 C CA . ALA A 1 215 ? 1.470 -5.414 -29.134 1.00 95.12 215 ALA A CA 1
ATOM 1773 C C . ALA A 1 215 ? 0.057 -4.830 -28.960 1.00 95.12 215 ALA A C 1
ATOM 1775 O O . ALA A 1 215 ? -0.595 -4.509 -29.951 1.00 95.12 215 ALA A O 1
ATOM 1776 N N . ALA A 1 216 ? -0.403 -4.663 -27.716 1.00 92.94 216 ALA A N 1
ATOM 1777 C CA . ALA A 1 216 ? -1.741 -4.163 -27.402 1.00 92.94 216 ALA A CA 1
ATOM 1778 C C . ALA A 1 216 ? -1.881 -2.637 -27.566 1.00 92.94 216 ALA A C 1
ATOM 1780 O O . ALA A 1 216 ? -2.931 -2.157 -27.989 1.00 92.94 216 ALA A O 1
ATOM 1781 N N . PHE A 1 217 ? -0.827 -1.870 -27.265 1.00 93.81 217 PHE A N 1
ATOM 1782 C CA . PHE A 1 217 ? -0.842 -0.403 -27.250 1.00 93.81 217 PHE A CA 1
ATOM 1783 C C . PHE A 1 217 ? 0.303 0.215 -28.077 1.00 93.81 217 PHE A C 1
ATOM 1785 O O . PHE A 1 217 ? 1.071 1.032 -27.555 1.00 93.81 217 PHE A O 1
ATOM 1792 N N . PRO A 1 218 ? 0.434 -0.113 -29.376 1.00 94.19 218 PRO A N 1
ATOM 1793 C CA . PRO A 1 218 ? 1.605 0.258 -30.174 1.00 94.19 218 PRO A CA 1
ATOM 1794 C C . PRO A 1 218 ? 1.836 1.775 -30.250 1.00 94.19 218 PRO A C 1
ATOM 1796 O O . PRO A 1 218 ? 2.974 2.233 -30.160 1.00 94.19 218 PRO A O 1
ATOM 1799 N N . GLU A 1 219 ? 0.775 2.577 -30.365 1.00 93.94 219 GLU A N 1
ATOM 1800 C CA . GLU A 1 219 ? 0.895 4.039 -30.474 1.00 93.94 219 GLU A CA 1
ATOM 1801 C C . GLU A 1 219 ? 1.269 4.709 -29.146 1.00 93.94 219 GLU A C 1
ATOM 1803 O O . GLU A 1 219 ? 2.131 5.590 -29.108 1.00 93.94 219 GLU A O 1
ATOM 1808 N N . GLN A 1 220 ? 0.683 4.257 -28.035 1.00 92.44 220 GLN A N 1
ATOM 1809 C CA . GLN A 1 220 ? 1.045 4.743 -26.702 1.00 92.44 220 GLN A CA 1
ATOM 1810 C C . GLN A 1 220 ? 2.492 4.362 -26.365 1.00 92.44 220 GLN A C 1
ATOM 1812 O O . GLN A 1 220 ? 3.240 5.188 -25.841 1.00 92.44 220 GLN A O 1
ATOM 1817 N N . TYR A 1 221 ? 2.915 3.151 -26.737 1.00 92.19 221 TYR A N 1
ATOM 1818 C CA . TYR A 1 221 ? 4.287 2.688 -26.552 1.00 92.19 221 TYR A CA 1
ATOM 1819 C C . TYR A 1 221 ? 5.282 3.571 -27.320 1.00 92.19 221 TYR A C 1
ATOM 1821 O O . TYR A 1 221 ? 6.225 4.094 -26.726 1.00 92.19 221 TYR A O 1
ATOM 1829 N N . LYS A 1 222 ? 5.027 3.849 -28.611 1.00 92.38 222 LYS A N 1
ATOM 1830 C CA . LYS A 1 222 ? 5.837 4.790 -29.414 1.00 92.38 222 LYS A CA 1
ATOM 1831 C C . LYS A 1 222 ? 5.923 6.175 -28.769 1.00 92.38 222 LYS A C 1
ATOM 1833 O O . LYS A 1 222 ? 6.995 6.777 -28.744 1.00 92.38 222 LYS A O 1
ATOM 1838 N N . LYS A 1 223 ? 4.808 6.689 -28.239 1.00 91.69 223 LYS A N 1
ATOM 1839 C CA . LYS A 1 223 ? 4.758 7.994 -27.563 1.00 91.69 223 LYS A CA 1
ATOM 1840 C C . LYS A 1 223 ? 5.626 8.016 -26.302 1.00 91.69 223 LYS A C 1
ATOM 1842 O O . LYS A 1 223 ? 6.357 8.983 -26.087 1.00 91.69 223 LYS A O 1
ATOM 1847 N N . ILE A 1 224 ? 5.565 6.961 -25.490 1.00 89.19 224 ILE A N 1
ATOM 1848 C CA . ILE A 1 224 ? 6.387 6.815 -24.281 1.00 89.19 224 ILE A CA 1
ATOM 1849 C C . ILE A 1 224 ? 7.872 6.741 -24.651 1.00 89.19 224 ILE A C 1
ATOM 1851 O O . ILE A 1 224 ? 8.678 7.468 -24.068 1.00 89.19 224 ILE A O 1
ATOM 1855 N N . GLU A 1 225 ? 8.241 5.940 -25.655 1.00 88.94 225 GLU A N 1
ATOM 1856 C CA . GLU A 1 225 ? 9.628 5.849 -26.127 1.00 88.94 225 GLU A CA 1
ATOM 1857 C C . GLU A 1 225 ? 10.154 7.187 -26.658 1.00 88.94 225 GLU A C 1
ATOM 1859 O O . GLU A 1 225 ? 11.274 7.585 -26.333 1.00 88.94 225 GLU A O 1
ATOM 1864 N N . ALA A 1 226 ? 9.353 7.904 -27.451 1.00 89.38 226 ALA A N 1
ATOM 1865 C CA . ALA A 1 226 ? 9.717 9.222 -27.961 1.00 89.38 226 ALA A CA 1
ATOM 1866 C C . ALA A 1 226 ? 9.938 10.225 -26.817 1.00 89.38 226 ALA A C 1
ATOM 1868 O O . ALA A 1 226 ? 10.934 10.949 -26.814 1.00 89.38 226 ALA A O 1
ATOM 1869 N N . GLY A 1 227 ? 9.058 10.219 -25.809 1.00 87.62 227 GLY A N 1
ATOM 1870 C CA . GLY A 1 227 ? 9.208 11.043 -24.609 1.00 87.62 227 GLY A CA 1
ATOM 1871 C C . GLY A 1 227 ? 10.469 10.706 -23.807 1.00 87.62 227 GLY A C 1
ATOM 1872 O O . GLY A 1 227 ? 11.189 11.610 -23.385 1.00 87.62 227 GLY A O 1
ATOM 1873 N N . ALA A 1 228 ? 10.781 9.418 -23.645 1.00 86.00 228 ALA A N 1
ATOM 1874 C CA . ALA A 1 228 ? 11.987 8.969 -22.952 1.00 86.00 228 ALA A CA 1
ATOM 1875 C C . ALA A 1 228 ? 13.271 9.396 -23.685 1.00 86.00 228 ALA A C 1
ATOM 1877 O O . ALA A 1 228 ? 14.219 9.852 -23.043 1.00 86.00 228 ALA A O 1
ATOM 1878 N N . ARG A 1 229 ? 13.294 9.310 -25.024 1.00 86.88 229 ARG A N 1
ATOM 1879 C CA . ARG A 1 229 ? 14.420 9.788 -25.847 1.00 86.88 229 ARG A CA 1
ATOM 1880 C C . ARG A 1 229 ? 14.610 11.297 -25.720 1.00 86.88 229 ARG A C 1
ATOM 1882 O O . ARG A 1 229 ? 15.720 11.736 -25.434 1.00 86.88 229 ARG A O 1
ATOM 1889 N N . ALA A 1 230 ? 13.532 12.073 -25.836 1.00 85.44 230 ALA A N 1
ATOM 1890 C CA . ALA A 1 230 ? 13.584 13.527 -25.690 1.00 85.44 230 ALA A CA 1
ATOM 1891 C C . ALA A 1 230 ? 14.087 13.954 -24.297 1.00 85.44 230 ALA A C 1
ATOM 1893 O O . ALA A 1 230 ? 14.884 14.884 -24.174 1.00 85.44 230 ALA A O 1
ATOM 1894 N N . LEU A 1 231 ? 13.668 13.249 -23.239 1.00 84.94 231 LEU A N 1
ATOM 1895 C CA . LEU A 1 231 ? 14.157 13.500 -21.885 1.00 84.94 231 LEU A CA 1
ATOM 1896 C C . LEU A 1 231 ? 15.654 13.184 -21.753 1.00 84.94 231 LEU A C 1
ATOM 1898 O O . LEU A 1 231 ? 16.392 13.980 -21.177 1.00 84.94 231 LEU A O 1
ATOM 1902 N N . ALA A 1 232 ? 16.113 12.057 -22.302 1.00 84.00 232 ALA A N 1
ATOM 1903 C CA . ALA A 1 232 ? 17.524 11.674 -22.269 1.00 84.00 232 ALA A CA 1
ATOM 1904 C C . ALA A 1 232 ? 18.416 12.677 -23.020 1.00 84.00 232 ALA A C 1
ATOM 1906 O O . ALA A 1 232 ? 19.492 13.035 -22.537 1.00 84.00 232 ALA A O 1
ATOM 1907 N N . GLU A 1 233 ? 17.959 13.173 -24.172 1.00 84.81 233 GLU A N 1
ATOM 1908 C CA . GLU A 1 233 ? 18.644 14.225 -24.928 1.00 84.81 233 GLU A CA 1
ATOM 1909 C C . GLU A 1 233 ? 18.718 15.534 -24.139 1.00 84.81 233 GLU A C 1
ATOM 1911 O O . GLU A 1 233 ? 19.791 16.133 -24.047 1.00 84.81 233 GLU A O 1
ATOM 1916 N N . LYS A 1 234 ? 17.622 15.940 -23.490 1.00 83.31 234 LYS A N 1
ATOM 1917 C CA . LYS A 1 234 ? 17.594 17.135 -22.640 1.00 83.31 234 LYS A CA 1
ATOM 1918 C C . LYS A 1 234 ? 18.571 17.033 -21.463 1.00 83.31 234 LYS A C 1
ATOM 1920 O O . LYS A 1 234 ? 19.363 17.949 -21.260 1.00 83.31 234 LYS A O 1
ATOM 1925 N N . VAL A 1 235 ? 18.580 15.906 -20.744 1.00 83.88 235 VAL A N 1
ATOM 1926 C CA . VAL A 1 235 ? 19.523 15.669 -19.632 1.00 83.88 235 VAL A CA 1
ATOM 1927 C C . VAL A 1 235 ? 20.974 15.708 -20.117 1.00 83.88 235 VAL A C 1
ATOM 1929 O O . VAL A 1 235 ? 21.845 16.244 -19.433 1.00 83.88 235 VAL A O 1
ATOM 1932 N N . LYS A 1 236 ? 21.251 15.182 -21.316 1.00 80.69 236 LYS A N 1
ATOM 1933 C CA . LYS A 1 236 ? 22.590 15.226 -21.915 1.00 80.69 236 LYS A CA 1
ATOM 1934 C C . LYS A 1 236 ? 23.032 16.661 -22.226 1.00 80.69 236 LYS A C 1
ATOM 1936 O O . LYS A 1 236 ? 24.178 17.003 -21.943 1.00 80.69 236 LYS A O 1
ATOM 1941 N N . ILE A 1 237 ? 22.139 17.492 -22.765 1.00 77.00 237 ILE A N 1
ATOM 1942 C CA . ILE A 1 237 ? 22.415 18.906 -23.072 1.00 77.00 237 ILE A CA 1
ATOM 1943 C C . ILE A 1 237 ? 22.653 19.705 -21.782 1.00 77.00 237 ILE A C 1
ATOM 1945 O O . ILE A 1 237 ? 23.653 20.413 -21.675 1.00 77.00 237 ILE A O 1
ATOM 1949 N N . GLU A 1 238 ? 21.785 19.555 -20.780 1.00 74.81 238 GLU A N 1
ATOM 1950 C CA . GLU A 1 238 ? 21.907 20.253 -19.491 1.00 74.81 238 GLU A CA 1
ATOM 1951 C C . GLU A 1 238 ? 23.171 19.819 -18.723 1.00 74.81 238 GLU A C 1
ATOM 1953 O O . GLU A 1 238 ? 23.882 20.652 -18.155 1.00 74.81 238 GLU A O 1
ATOM 1958 N N . GLY A 1 239 ? 23.525 18.530 -18.773 1.00 69.94 239 GLY A N 1
ATOM 1959 C CA . GLY A 1 239 ? 24.768 18.015 -18.195 1.00 69.94 239 GLY A CA 1
ATOM 1960 C C . GLY A 1 239 ? 26.028 18.572 -18.869 1.00 69.94 239 GLY A C 1
ATOM 1961 O O . GLY A 1 239 ? 26.996 18.902 -18.185 1.00 69.94 239 GLY A O 1
ATOM 1962 N N . GLN A 1 240 ? 26.010 18.742 -20.195 1.00 65.44 240 GLN A N 1
ATOM 1963 C CA . GLN A 1 240 ? 27.116 19.353 -20.944 1.00 65.44 240 GLN A CA 1
ATOM 1964 C C . GLN A 1 240 ? 27.257 20.856 -20.659 1.00 65.44 240 GLN A C 1
ATOM 1966 O O . GLN A 1 240 ? 28.375 21.342 -20.499 1.00 65.44 240 GLN A O 1
ATOM 1971 N N . GLN A 1 241 ? 26.147 21.586 -20.523 1.00 61.59 241 GLN A N 1
ATOM 1972 C CA . GLN A 1 241 ? 26.169 23.007 -20.158 1.00 61.59 241 GLN A CA 1
ATOM 1973 C C . GLN A 1 241 ? 26.689 23.236 -18.732 1.00 61.59 241 GLN A C 1
ATOM 1975 O O . GLN A 1 241 ? 27.464 24.163 -18.503 1.00 61.59 241 GLN A O 1
ATOM 1980 N N . THR A 1 242 ? 26.331 22.357 -17.793 1.00 62.25 242 THR A N 1
ATOM 1981 C CA . THR A 1 242 ? 26.809 22.426 -16.401 1.00 62.25 242 THR A CA 1
ATOM 1982 C C . THR A 1 242 ? 28.315 22.153 -16.308 1.00 62.25 242 THR A C 1
ATOM 1984 O O . THR A 1 242 ? 29.022 22.821 -15.558 1.00 62.25 242 THR A O 1
ATOM 1987 N N . LEU A 1 243 ? 28.835 21.219 -17.115 1.00 57.09 243 LEU A N 1
ATOM 1988 C CA . LEU A 1 243 ? 30.274 20.942 -17.204 1.00 57.09 243 LEU A CA 1
ATOM 1989 C C . LEU A 1 243 ? 31.062 22.122 -17.788 1.00 57.09 243 LEU A C 1
ATOM 1991 O O . LEU A 1 243 ? 32.112 22.452 -17.250 1.00 57.09 243 LEU A O 1
ATOM 1995 N N . CYS A 1 244 ? 30.545 22.798 -18.821 1.00 55.25 244 CYS A N 1
ATOM 1996 C CA . CYS A 1 244 ? 31.193 23.983 -19.392 1.00 55.25 244 CYS A CA 1
ATOM 1997 C C . CYS A 1 244 ? 31.230 25.192 -18.439 1.00 55.25 244 CYS A C 1
ATOM 1999 O O . CYS A 1 244 ? 32.147 26.001 -18.543 1.00 55.25 244 CYS A O 1
ATOM 2001 N N . GLN A 1 245 ? 30.273 25.322 -17.513 1.00 51.41 245 GLN A N 1
ATOM 2002 C CA . GLN A 1 245 ? 30.237 26.418 -16.530 1.00 51.41 245 GLN A CA 1
ATOM 2003 C C . GLN A 1 245 ? 31.158 26.203 -15.318 1.00 51.41 245 GLN A C 1
ATOM 2005 O O . GLN A 1 245 ? 31.487 27.166 -14.637 1.00 51.41 245 GLN A O 1
ATOM 2010 N N . LEU A 1 246 ? 31.580 24.964 -15.044 1.00 51.19 246 LEU A N 1
ATOM 2011 C CA . LEU A 1 246 ? 32.492 24.631 -13.938 1.00 51.19 246 LEU A CA 1
ATOM 2012 C C . LEU A 1 246 ? 33.974 24.618 -14.351 1.00 51.19 246 LEU A C 1
ATOM 2014 O O . LEU A 1 246 ? 34.848 24.470 -13.500 1.00 51.19 246 LEU A O 1
ATOM 2018 N N . SER A 1 247 ? 34.255 24.750 -15.648 1.00 51.53 247 SER A N 1
ATOM 2019 C CA . SER A 1 247 ? 35.602 24.771 -16.234 1.00 51.53 247 SER A CA 1
ATOM 2020 C C . SER A 1 247 ? 36.045 26.161 -16.721 1.00 51.53 247 SER A C 1
ATOM 2022 O O . SER A 1 247 ? 37.008 26.247 -17.483 1.00 51.53 247 SER A O 1
ATOM 2024 N N . GLY A 1 248 ? 35.329 27.223 -16.329 1.00 42.78 248 GLY A N 1
ATOM 2025 C CA . GLY A 1 248 ? 35.602 28.622 -16.683 1.00 42.78 248 GLY A CA 1
ATOM 2026 C C . GLY A 1 248 ? 35.961 29.480 -15.480 1.00 42.78 248 GLY A C 1
ATOM 2027 O O . GLY A 1 248 ? 35.447 29.185 -14.379 1.00 42.78 248 GLY A O 1
#

Sequence (248 aa):
MDSTVACHLHNSTFYVKDPESQETDNDSNPSIRQLHQAGFSSKNCLFFDDICRRDRTKDVEAFYTEELICTHREFSLSVRKAMSAKVEVCFGKRVFERMKAYLELVSLKLWGEYEGVELFLEIENRTAVRFILFVYHPQFFFYHGQTSETALRFRKKFGRNQDLHLSVAGKLGGIEITPNFYESKHLPHHYGQFDNASNHVVKRLEKEADDQLRAAFPEQYKKIEAGARALAEKVKIEGQQTLCQLSG

Foldseek 3Di:
DAAQEEEEEAEAALQALDSVDQDQCGCLALLSVLCVQQFDGPVRYHYDYLQSDHADPVCCVLFPDPVNSVVSNVVVVVVVVPDPHQEYEYEADVSVVVCVVPFDWDWDADDDPLHPFTWIFTDDPNDGRHIYGYAYRSVVLQPAACPDPVSLVCLVPRLQNRQSSVVVSCVSRVTDGDHSCSNHPPHNVPRRDDDPVSVVVSVVVNVVVVVVSCVVPVPSVVVVVVVVVVVVVVVVVVVVVVVVVVVD

pLDDT: mean 90.42, std 9.21, range [42.78, 98.5]